Protein AF-A0A9Q3UPM2-F1 (afdb_monomer_lite)

pLDDT: mean 71.05, std 19.83, range [30.02, 94.94]

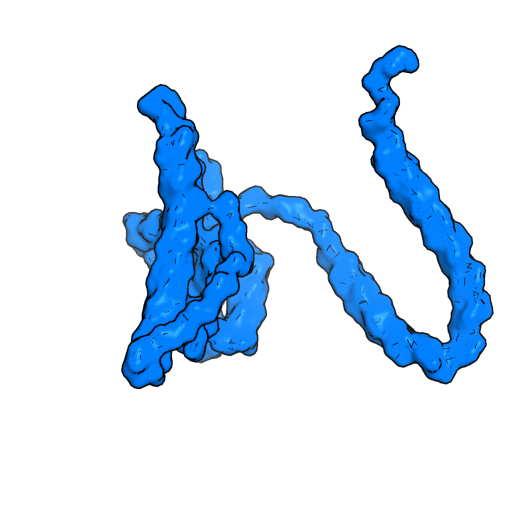Sequence (198 aa):
MDVKNVAAVRVDKDNNHERWVGVNRAIGARLSAMEHLLPEQMYSTEENPAHGISAVKALQLAAAEGQKIWIITRTNLNQALAGLDLSLDEEKDIRNAVLAGKEVTVHERPVNFHGRAAAGYTVLDPNTGAGAYLISSGENGGVLDSWLDEALSWLAAAGEAVAYSSLAKVIFGSVGKVADAINFIFDAYSCGLCFAIA

Organism: NCBI:txid1177169

Secondary structure (DSSP, 8-state):
------------TT--HHHHHHHHHHHHHHHHHHHHHHHHHHH--SSS------HHHHHHHHHHTTPPEEEE-TTTHHHHHTT----HHHHHHHHHHHHTT-EEEEESS-EEETTEEEEEEEEE-TTT--EEEEEEESS------HHHHHHHHHHHHHHHHHTT-TTHHHHHHHHHHHHHHHHHHHHHHHHTTS----

Foldseek 3Di:
DFDPDDDDDDADPVNDQVVQLVVLLVVQLVVQVCQFVVCQVVVQDPVRGDGDDGLNNFVVQLVVVVWDKDWDAPVCLVVLLVQAPDDPVVNVVCVVLRVVGWIKIWTRAFDQDPNWTKTWMWTARPRRNDTTTDMDTPPPDDPPDPPVVVVVVVVVVVVVVVVPDPVVVVVCVVVVVVVVVVVVVVVCVVCVPPDDDD

Structure (mmCIF, N/CA/C/O backbone):
data_AF-A0A9Q3UPM2-F1
#
_entry.id   AF-A0A9Q3UPM2-F1
#
loop_
_atom_site.group_PDB
_atom_site.id
_atom_site.type_symbol
_atom_site.label_atom_id
_atom_site.label_alt_id
_atom_site.label_comp_id
_atom_site.label_asym_id
_atom_site.label_entity_id
_atom_site.label_seq_id
_atom_site.pdbx_PDB_ins_code
_atom_site.Cartn_x
_atom_site.Cartn_y
_atom_site.Cartn_z
_atom_site.occupancy
_atom_site.B_iso_or_equiv
_atom_site.auth_seq_id
_atom_site.auth_comp_id
_atom_site.auth_asym_id
_atom_site.auth_atom_id
_atom_site.pdbx_PDB_model_num
ATOM 1 N N . MET A 1 1 ? -3.255 12.699 6.171 1.00 49.84 1 MET A N 1
ATOM 2 C CA . MET A 1 1 ? -2.418 13.370 5.157 1.00 49.84 1 MET A CA 1
ATOM 3 C C . MET A 1 1 ? -1.608 12.272 4.498 1.00 49.84 1 MET A C 1
ATOM 5 O O . MET A 1 1 ? -0.915 11.575 5.222 1.00 49.84 1 MET A O 1
ATOM 9 N N . ASP A 1 2 ? -1.771 12.073 3.194 1.00 55.38 2 ASP A N 1
ATOM 10 C CA . ASP A 1 2 ? -1.094 11.054 2.387 1.00 55.38 2 ASP A CA 1
ATOM 11 C C . ASP A 1 2 ? -0.139 11.720 1.382 1.00 55.38 2 ASP A C 1
ATOM 13 O O . ASP A 1 2 ? -0.479 12.693 0.704 1.00 55.38 2 ASP A O 1
ATOM 17 N N . VAL A 1 3 ? 1.088 11.221 1.282 1.00 57.25 3 VAL A N 1
ATOM 18 C CA . VAL A 1 3 ? 2.066 11.654 0.290 1.00 57.25 3 VAL A CA 1
ATOM 19 C C . VAL A 1 3 ? 1.776 10.909 -1.006 1.00 57.25 3 VAL A C 1
ATOM 21 O O . VAL A 1 3 ? 2.172 9.762 -1.207 1.00 57.25 3 VAL A O 1
ATOM 24 N N . LYS A 1 4 ? 1.099 11.602 -1.923 1.00 52.38 4 LYS A N 1
ATOM 25 C CA . LYS A 1 4 ? 0.691 11.037 -3.218 1.00 52.38 4 LYS A CA 1
ATOM 26 C C . LYS A 1 4 ? 1.858 10.758 -4.168 1.00 52.38 4 LYS A C 1
ATOM 28 O O . LYS A 1 4 ? 1.781 9.836 -4.973 1.00 52.38 4 LYS A O 1
ATOM 33 N N . ASN A 1 5 ? 2.929 11.557 -4.119 1.00 59.41 5 ASN A N 1
ATOM 34 C CA . ASN A 1 5 ? 4.085 11.402 -5.006 1.00 59.41 5 ASN A CA 1
ATOM 35 C C . ASN A 1 5 ? 5.371 11.938 -4.359 1.00 59.41 5 ASN A C 1
ATOM 37 O O . ASN A 1 5 ? 5.391 13.048 -3.828 1.00 59.41 5 ASN A O 1
ATOM 41 N N . VAL A 1 6 ? 6.455 11.166 -4.455 1.00 62.66 6 VAL A N 1
ATOM 42 C CA . VAL A 1 6 ? 7.805 11.559 -4.037 1.00 62.66 6 VAL A CA 1
ATOM 43 C C . VAL A 1 6 ? 8.738 11.437 -5.235 1.00 62.66 6 VAL A C 1
ATOM 45 O O . VAL A 1 6 ? 9.108 10.335 -5.637 1.00 62.66 6 VAL A O 1
ATOM 48 N N . ALA A 1 7 ? 9.170 12.575 -5.776 1.00 64.56 7 ALA A N 1
ATOM 49 C CA . ALA A 1 7 ? 10.191 12.619 -6.817 1.00 64.56 7 ALA A CA 1
ATOM 50 C C . ALA A 1 7 ? 11.582 12.783 -6.192 1.00 64.56 7 ALA A C 1
ATOM 52 O O . ALA A 1 7 ? 11.794 13.637 -5.331 1.00 64.56 7 ALA A O 1
ATOM 53 N N . ALA A 1 8 ? 12.550 11.978 -6.631 1.00 68.88 8 ALA A N 1
ATOM 54 C CA . ALA A 1 8 ? 13.936 12.121 -6.207 1.00 68.88 8 ALA A CA 1
ATOM 55 C C . ALA A 1 8 ? 14.909 11.569 -7.249 1.00 68.88 8 ALA A C 1
ATOM 57 O O . ALA A 1 8 ? 14.676 10.513 -7.832 1.00 68.88 8 ALA A O 1
ATOM 58 N N . VAL A 1 9 ? 16.034 12.261 -7.427 1.00 74.38 9 VAL A N 1
ATOM 59 C CA . VAL A 1 9 ? 17.140 11.823 -8.286 1.00 74.38 9 VAL A CA 1
ATOM 60 C C . VAL A 1 9 ? 18.235 11.259 -7.390 1.00 74.38 9 VAL A C 1
ATOM 62 O O . VAL A 1 9 ? 18.768 11.970 -6.539 1.00 74.38 9 VAL A O 1
ATOM 65 N N . ARG A 1 10 ? 18.538 9.966 -7.538 1.00 74.56 10 ARG A N 1
ATOM 66 C CA . ARG A 1 10 ? 19.533 9.260 -6.717 1.00 74.56 10 ARG A CA 1
ATOM 67 C C . ARG A 1 10 ? 20.325 8.284 -7.567 1.00 74.56 10 ARG A C 1
ATOM 69 O O . ARG A 1 10 ? 19.760 7.662 -8.461 1.00 74.56 10 ARG A O 1
ATOM 76 N N . VAL A 1 11 ? 21.598 8.122 -7.231 1.00 78.69 11 VAL A N 1
ATOM 77 C CA . VAL A 1 11 ? 22.521 7.177 -7.864 1.00 78.69 11 VAL A CA 1
ATOM 78 C C . VAL A 1 11 ? 23.315 6.503 -6.749 1.00 78.69 11 VAL A C 1
ATOM 80 O O . VAL A 1 11 ? 23.768 7.179 -5.824 1.00 78.69 11 VAL A O 1
ATOM 83 N N . ASP A 1 12 ? 23.437 5.178 -6.797 1.00 86.62 12 ASP A N 1
ATOM 84 C CA . ASP A 1 12 ? 24.319 4.447 -5.885 1.00 86.62 12 ASP A CA 1
ATOM 85 C C . ASP A 1 12 ? 25.784 4.704 -6.268 1.00 86.62 12 ASP A C 1
ATOM 87 O O . ASP A 1 12 ? 26.115 4.744 -7.453 1.00 86.62 12 ASP A O 1
ATOM 91 N N . LYS A 1 13 ? 26.668 4.881 -5.278 1.00 83.69 13 LYS A N 1
ATOM 92 C CA . LYS A 1 13 ? 28.086 5.201 -5.526 1.00 83.69 13 LYS A CA 1
ATOM 93 C C . LYS A 1 13 ? 28.781 4.139 -6.385 1.00 83.69 13 LYS A C 1
ATOM 95 O O . LYS A 1 13 ? 29.629 4.491 -7.200 1.00 83.69 13 LYS A O 1
ATOM 100 N N . ASP A 1 14 ? 28.391 2.877 -6.222 1.00 90.56 14 ASP A N 1
ATOM 101 C CA . ASP A 1 14 ? 28.931 1.736 -6.960 1.00 90.56 14 ASP A CA 1
ATOM 102 C C . ASP A 1 14 ? 28.035 1.358 -8.159 1.00 90.56 14 ASP A C 1
ATOM 104 O O . ASP A 1 14 ? 28.217 0.306 -8.769 1.00 90.56 14 ASP A O 1
ATOM 108 N N . ASN A 1 15 ? 27.043 2.198 -8.493 1.00 85.69 15 ASN A N 1
ATOM 109 C CA . ASN A 1 15 ? 25.993 1.938 -9.480 1.00 85.69 15 ASN A CA 1
ATOM 110 C C . ASN A 1 15 ? 25.251 0.605 -9.245 1.00 85.69 15 ASN A C 1
ATOM 112 O O . ASN A 1 15 ? 24.803 -0.057 -10.184 1.00 85.69 15 ASN A O 1
ATOM 116 N N . ASN A 1 16 ? 25.127 0.184 -7.983 1.00 90.44 16 ASN A N 1
ATOM 117 C CA . ASN A 1 16 ? 24.426 -1.040 -7.633 1.00 90.44 16 ASN A CA 1
ATOM 118 C C . ASN A 1 16 ? 22.904 -0.814 -7.630 1.00 90.44 16 ASN A C 1
ATOM 120 O O . ASN A 1 16 ? 22.364 -0.061 -6.814 1.00 90.44 16 ASN A O 1
ATOM 124 N N . HIS A 1 17 ? 22.210 -1.508 -8.533 1.00 86.50 17 HIS A N 1
ATOM 125 C CA . HIS A 1 17 ? 20.768 -1.370 -8.717 1.00 86.50 17 HIS A CA 1
ATOM 126 C C . HIS A 1 17 ? 19.955 -1.844 -7.503 1.00 86.50 17 HIS A C 1
ATOM 128 O O . HIS A 1 17 ? 19.042 -1.147 -7.071 1.00 86.50 17 HIS A O 1
ATOM 134 N N . GLU A 1 18 ? 20.307 -2.979 -6.897 1.00 88.00 18 GLU A N 1
ATOM 135 C CA . GLU A 1 18 ? 19.583 -3.518 -5.738 1.00 88.00 18 GLU A CA 1
ATOM 136 C C . GLU A 1 18 ? 19.673 -2.590 -4.523 1.00 88.00 18 GLU A C 1
ATOM 138 O O . GLU A 1 18 ? 18.673 -2.351 -3.843 1.00 88.00 18 GLU A O 1
ATOM 143 N N . ARG A 1 19 ? 20.852 -2.005 -4.275 1.00 86.88 19 ARG A N 1
ATOM 144 C CA . ARG A 1 19 ? 21.037 -1.003 -3.214 1.00 86.88 19 ARG A CA 1
ATOM 145 C C . ARG A 1 19 ? 20.205 0.244 -3.475 1.00 86.88 19 ARG A C 1
ATOM 147 O O . ARG A 1 19 ? 19.563 0.750 -2.556 1.00 86.88 19 ARG A O 1
ATOM 154 N N . TRP A 1 20 ? 20.172 0.711 -4.721 1.00 86.69 20 TRP A N 1
ATOM 155 C CA . TRP A 1 20 ? 19.356 1.856 -5.114 1.00 86.69 20 TRP A CA 1
ATOM 156 C C . TRP A 1 20 ? 17.856 1.599 -4.893 1.00 86.69 20 TRP A C 1
ATOM 158 O O . TRP A 1 20 ? 17.177 2.417 -4.267 1.00 86.69 20 TRP A O 1
ATOM 168 N N . VAL A 1 21 ? 17.355 0.430 -5.306 1.00 86.06 21 VAL A N 1
ATOM 169 C CA . VAL A 1 21 ? 15.971 -0.004 -5.050 1.00 86.06 21 VAL A CA 1
ATOM 170 C C . VAL A 1 21 ? 15.687 -0.086 -3.546 1.00 86.06 21 VAL A C 1
ATOM 172 O O . VAL A 1 21 ? 14.660 0.413 -3.080 1.00 86.06 21 VAL A O 1
ATOM 175 N N . GLY A 1 22 ? 16.599 -0.674 -2.766 1.00 85.81 22 GLY A N 1
ATOM 176 C CA . GLY A 1 22 ? 16.469 -0.794 -1.313 1.00 85.81 22 GLY A CA 1
ATOM 177 C C . GLY A 1 22 ? 16.361 0.561 -0.611 1.00 85.81 22 GLY A C 1
ATOM 178 O O . GLY A 1 22 ? 15.487 0.753 0.236 1.00 85.81 22 GLY A O 1
ATOM 179 N N . VAL A 1 23 ? 17.188 1.531 -1.010 1.00 86.00 23 VAL A N 1
ATOM 180 C CA . VAL A 1 23 ? 17.122 2.909 -0.500 1.00 86.00 23 VAL A CA 1
ATOM 181 C C . VAL A 1 23 ? 15.783 3.562 -0.846 1.00 86.00 23 VAL A C 1
ATOM 183 O O . VAL A 1 23 ? 15.181 4.198 0.020 1.00 86.00 23 VAL A O 1
ATOM 186 N N . ASN A 1 24 ? 15.278 3.386 -2.071 1.00 83.94 24 ASN A N 1
ATOM 187 C CA . ASN A 1 24 ? 13.985 3.949 -2.470 1.00 83.94 24 ASN A CA 1
ATOM 188 C C . ASN A 1 24 ? 12.830 3.396 -1.624 1.00 83.94 24 ASN A C 1
ATOM 190 O O . ASN A 1 24 ? 12.015 4.178 -1.126 1.00 83.94 24 ASN A O 1
ATOM 194 N N . ARG A 1 25 ? 12.811 2.081 -1.370 1.00 84.81 25 ARG A N 1
ATOM 195 C CA . ARG A 1 25 ? 11.817 1.457 -0.482 1.00 84.81 25 ARG A CA 1
ATOM 196 C C . ARG A 1 25 ? 11.911 1.992 0.946 1.00 84.81 25 ARG A C 1
ATOM 198 O O . ARG A 1 25 ? 10.898 2.387 1.518 1.00 84.81 25 ARG A O 1
ATOM 205 N N . ALA A 1 26 ? 13.121 2.052 1.506 1.00 85.56 26 ALA A N 1
ATOM 206 C CA . ALA A 1 26 ? 13.346 2.522 2.873 1.00 85.56 26 ALA A CA 1
ATOM 207 C C . ALA A 1 26 ? 12.893 3.977 3.073 1.00 85.56 26 ALA A C 1
ATOM 209 O O . ALA A 1 26 ? 12.305 4.315 4.100 1.00 85.56 26 ALA A O 1
ATOM 210 N N . ILE A 1 27 ? 13.132 4.836 2.080 1.00 84.69 27 ILE A N 1
ATOM 211 C CA . ILE A 1 27 ? 12.682 6.229 2.112 1.00 84.69 27 ILE A CA 1
ATOM 212 C C . ILE A 1 27 ? 11.159 6.307 2.044 1.00 84.69 27 ILE A C 1
ATOM 214 O O . ILE A 1 27 ? 10.577 7.025 2.851 1.00 84.69 27 ILE A O 1
ATOM 218 N N . GLY A 1 28 ? 10.512 5.564 1.141 1.00 81.25 28 GLY A N 1
ATOM 219 C CA . GLY A 1 28 ? 9.049 5.535 1.056 1.00 81.25 28 GLY A CA 1
ATOM 220 C C . GLY A 1 28 ? 8.401 5.129 2.383 1.00 81.25 28 GLY A C 1
ATOM 221 O O . GLY A 1 28 ? 7.536 5.838 2.895 1.00 81.25 28 GLY A O 1
ATOM 222 N N . ALA A 1 29 ? 8.905 4.059 3.002 1.00 81.81 29 ALA A N 1
ATOM 223 C CA . ALA A 1 29 ? 8.414 3.595 4.296 1.00 81.81 29 ALA A CA 1
ATOM 224 C C . ALA A 1 29 ? 8.625 4.641 5.400 1.00 81.81 29 ALA A C 1
ATOM 226 O O . ALA A 1 29 ? 7.734 4.880 6.215 1.00 81.81 29 ALA A O 1
ATOM 227 N N . ARG A 1 30 ? 9.784 5.314 5.414 1.00 84.44 30 ARG A N 1
ATOM 228 C CA . ARG A 1 30 ? 10.067 6.382 6.380 1.00 84.44 30 ARG A CA 1
ATOM 229 C C . ARG A 1 30 ? 9.161 7.596 6.182 1.00 84.44 30 ARG A C 1
ATOM 231 O O . ARG A 1 30 ? 8.702 8.155 7.172 1.00 84.44 30 ARG A O 1
ATOM 238 N N . LEU A 1 31 ? 8.910 8.002 4.939 1.00 82.81 31 LEU A N 1
ATOM 239 C CA . LEU A 1 31 ? 8.027 9.127 4.635 1.00 82.81 31 LEU A CA 1
ATOM 240 C C . LEU A 1 31 ? 6.596 8.824 5.072 1.00 82.81 31 LEU A C 1
ATOM 242 O O . LEU A 1 31 ? 6.026 9.631 5.798 1.00 82.81 31 LEU A O 1
ATOM 246 N N . SER A 1 32 ? 6.074 7.634 4.760 1.00 80.44 32 SER A N 1
ATOM 247 C CA . SER A 1 32 ? 4.749 7.231 5.243 1.00 80.44 32 SER A CA 1
ATOM 248 C C . SER A 1 32 ? 4.690 7.152 6.773 1.00 80.44 32 SER A C 1
ATOM 250 O O . SER A 1 32 ? 3.735 7.609 7.393 1.00 80.44 32 SER A O 1
ATOM 252 N N . ALA A 1 33 ? 5.746 6.677 7.440 1.00 80.38 33 ALA A N 1
ATOM 253 C CA . ALA A 1 33 ? 5.799 6.740 8.899 1.00 80.38 33 ALA A CA 1
ATOM 254 C C . ALA A 1 33 ? 5.765 8.193 9.422 1.00 80.38 33 ALA A C 1
ATOM 256 O O . ALA A 1 33 ? 5.085 8.492 10.399 1.00 80.38 33 ALA A O 1
ATOM 257 N N . MET A 1 34 ? 6.441 9.133 8.764 1.00 80.56 34 MET A N 1
ATOM 258 C CA . MET A 1 34 ? 6.425 10.539 9.179 1.00 80.56 34 MET A CA 1
ATOM 259 C C . MET A 1 34 ? 5.061 11.223 8.993 1.00 80.56 34 MET A C 1
ATOM 261 O O . MET A 1 34 ? 4.783 12.177 9.719 1.00 80.56 34 MET A O 1
ATOM 265 N N . GLU A 1 35 ? 4.194 10.721 8.105 1.00 77.81 35 GLU A N 1
ATOM 266 C CA . GLU A 1 35 ? 2.835 11.255 7.885 1.00 77.81 35 GLU A CA 1
ATOM 267 C C . GLU A 1 35 ? 1.947 11.195 9.124 1.00 77.81 35 GLU A C 1
ATOM 269 O O . GLU A 1 35 ? 1.066 12.037 9.283 1.00 77.81 35 GLU A O 1
ATOM 274 N N . HIS A 1 36 ? 2.169 10.215 10.002 1.00 77.38 36 HIS A N 1
ATOM 275 C CA . HIS A 1 36 ? 1.458 10.151 11.274 1.00 77.38 36 HIS A CA 1
ATOM 276 C C . HIS A 1 36 ? 2.298 10.699 12.426 1.00 77.38 36 HIS A C 1
ATOM 278 O O . HIS A 1 36 ? 1.770 11.439 13.245 1.00 77.38 36 HIS A O 1
ATOM 284 N N . LEU A 1 37 ? 3.603 10.405 12.471 1.00 79.69 37 LEU A N 1
ATOM 285 C CA . LEU A 1 37 ? 4.441 10.779 13.614 1.00 79.69 37 LEU A CA 1
ATOM 286 C C . LEU A 1 37 ? 4.556 12.295 13.804 1.00 79.69 37 LEU A C 1
ATOM 288 O O . LEU A 1 37 ? 4.511 12.764 14.938 1.00 79.69 37 LEU A O 1
ATOM 292 N N . LEU A 1 38 ? 4.710 13.066 12.721 1.00 80.00 38 LEU A N 1
ATOM 293 C CA . LEU A 1 38 ? 4.890 14.515 12.845 1.00 80.00 38 LEU A CA 1
ATOM 294 C C . LEU A 1 38 ? 3.616 15.223 13.330 1.00 80.00 38 LEU A C 1
ATOM 296 O O . LEU A 1 38 ? 3.715 15.969 14.305 1.00 80.00 38 LEU A O 1
ATOM 300 N N . PRO A 1 39 ? 2.423 14.992 12.743 1.00 73.69 39 PRO A N 1
ATOM 301 C CA . PRO A 1 39 ? 1.194 15.565 13.284 1.00 73.69 39 PRO A CA 1
ATOM 302 C C . PRO A 1 39 ? 0.918 15.126 14.721 1.00 73.69 39 PRO A C 1
ATOM 304 O O . PRO A 1 39 ? 0.505 15.948 15.533 1.00 73.69 39 PRO A O 1
ATOM 307 N N . GLU A 1 40 ? 1.185 13.861 15.060 1.00 76.31 40 GLU A N 1
ATOM 308 C CA . GLU A 1 40 ? 1.042 13.384 16.436 1.00 76.31 40 GLU A CA 1
ATOM 309 C C . GLU A 1 40 ? 1.943 14.173 17.388 1.00 76.31 40 GLU A C 1
ATOM 311 O O . GLU A 1 40 ? 1.458 14.672 18.393 1.00 76.31 40 GLU A O 1
ATOM 316 N N . GLN A 1 41 ? 3.220 14.379 17.066 1.00 76.19 41 GLN A N 1
ATOM 317 C CA . GLN A 1 41 ? 4.124 15.156 17.922 1.00 76.19 41 GLN A CA 1
ATOM 318 C C . GLN A 1 41 ? 3.764 16.644 18.011 1.00 76.19 41 GLN A C 1
ATOM 320 O O . GLN A 1 41 ? 3.963 17.253 19.057 1.00 76.19 41 GLN A O 1
ATOM 325 N N . MET A 1 42 ? 3.269 17.241 16.924 1.00 76.94 42 MET A N 1
ATOM 326 C CA . MET A 1 42 ? 2.959 18.674 16.880 1.00 76.94 42 MET A CA 1
ATOM 327 C C . MET A 1 42 ? 1.626 19.028 17.541 1.00 76.94 42 MET A C 1
ATOM 329 O O . MET A 1 42 ? 1.497 20.122 18.087 1.00 76.94 42 MET A O 1
ATOM 333 N N . TYR A 1 43 ? 0.636 18.138 17.452 1.00 73.62 43 TYR A N 1
ATOM 334 C CA . TYR A 1 43 ? -0.733 18.411 17.889 1.00 73.62 43 TYR A CA 1
ATOM 335 C C . TYR A 1 43 ? -1.169 17.594 19.107 1.00 73.62 43 TYR A C 1
ATOM 337 O O . TYR A 1 43 ? -2.243 17.867 19.639 1.00 73.62 43 TYR A O 1
ATOM 345 N N . SER A 1 44 ? -0.370 16.624 19.571 1.00 70.81 44 SER A N 1
ATOM 346 C CA . SER A 1 44 ? -0.648 15.961 20.848 1.00 70.81 44 SER A CA 1
ATOM 347 C C . SER A 1 44 ? -0.260 16.860 22.006 1.00 70.81 44 SER A C 1
ATOM 349 O O . SER A 1 44 ? 0.878 17.314 22.109 1.00 70.81 44 SER A O 1
ATOM 351 N N . THR A 1 45 ? -1.195 17.042 22.924 1.00 73.69 45 THR A N 1
ATOM 352 C CA . THR A 1 45 ? -0.912 17.520 24.276 1.00 73.69 45 THR A CA 1
ATOM 353 C C . THR A 1 45 ? -1.150 16.382 25.267 1.00 73.69 45 THR A C 1
ATOM 355 O O . THR A 1 45 ? -1.768 15.375 24.920 1.00 73.69 45 THR A O 1
ATOM 358 N N . GLU A 1 46 ? -0.671 16.519 26.506 1.00 66.00 46 GLU A N 1
ATOM 359 C CA . GLU A 1 46 ? -0.945 15.525 27.561 1.00 66.00 46 GLU A CA 1
ATOM 360 C C . GLU A 1 46 ? -2.452 15.361 27.827 1.00 66.00 46 GLU A C 1
ATOM 362 O O . GLU A 1 46 ? -2.908 14.276 28.179 1.00 66.00 46 GLU A O 1
ATOM 367 N N . GLU A 1 47 ? -3.231 16.425 27.613 1.00 65.56 47 GLU A N 1
ATOM 368 C CA . GLU A 1 47 ? -4.678 16.461 27.851 1.00 65.56 47 GLU A CA 1
ATOM 369 C C . GLU A 1 47 ? -5.504 16.013 26.633 1.00 65.56 47 GLU A C 1
ATOM 371 O O . GLU A 1 47 ? -6.640 15.568 26.794 1.00 65.56 47 GLU A O 1
ATOM 376 N N . ASN A 1 48 ? -4.954 16.107 25.416 1.00 65.69 48 ASN A N 1
ATOM 377 C CA . ASN A 1 48 ? -5.615 15.679 24.185 1.00 65.69 48 ASN A CA 1
ATOM 378 C C . ASN A 1 48 ? -4.598 15.057 23.209 1.00 65.69 48 ASN A C 1
ATOM 380 O O . ASN A 1 48 ? -3.979 15.779 22.416 1.00 65.69 48 ASN A O 1
ATOM 384 N N . PRO A 1 49 ? -4.397 13.728 23.252 1.00 68.81 49 PRO A N 1
ATOM 385 C CA . PRO A 1 49 ? -3.477 13.065 22.342 1.00 68.81 49 PRO A CA 1
ATOM 386 C C . PRO A 1 49 ? -4.022 13.118 20.909 1.00 68.81 49 PRO A C 1
ATOM 388 O O . PRO A 1 49 ? -5.146 12.698 20.626 1.00 68.81 49 PRO A O 1
ATOM 391 N N . ALA A 1 50 ? -3.212 13.632 19.986 1.00 67.75 50 ALA A N 1
ATOM 392 C CA . ALA A 1 50 ? -3.509 13.568 18.567 1.00 67.75 50 ALA A CA 1
ATOM 393 C C . ALA A 1 50 ? -3.137 12.177 18.049 1.00 67.75 50 ALA A C 1
ATOM 395 O O . ALA A 1 50 ? -2.093 11.623 18.391 1.00 67.75 50 ALA A O 1
ATOM 396 N N . HIS A 1 51 ? -3.998 11.618 17.204 1.00 73.44 51 HIS A N 1
ATOM 397 C CA . HIS A 1 51 ? -3.819 10.289 16.638 1.00 73.44 51 HIS A CA 1
ATOM 398 C C . HIS A 1 51 ? -3.877 10.370 15.115 1.00 73.44 51 HIS A C 1
ATOM 400 O O . HIS A 1 51 ? -4.919 10.643 14.519 1.00 73.44 51 HIS A O 1
ATOM 406 N N . GLY A 1 52 ? -2.731 10.139 14.487 1.00 74.88 52 GLY A N 1
ATOM 407 C CA . GLY A 1 52 ? -2.558 10.009 13.053 1.00 74.88 52 GLY A CA 1
ATOM 408 C C . GLY A 1 52 ? -2.463 8.542 12.654 1.00 74.88 52 GLY A C 1
ATOM 409 O O . GLY A 1 52 ? -1.871 7.714 13.354 1.00 74.88 52 GLY A O 1
ATOM 410 N N . ILE A 1 53 ? -3.013 8.223 11.487 1.00 77.62 53 ILE A N 1
ATOM 411 C CA . ILE A 1 53 ? -2.820 6.933 10.834 1.00 77.62 53 ILE A CA 1
ATOM 412 C C . ILE A 1 53 ? -1.994 7.131 9.565 1.00 77.62 53 ILE A C 1
ATOM 414 O O . ILE A 1 53 ? -2.167 8.118 8.854 1.00 77.62 53 ILE A O 1
ATOM 418 N N . SER A 1 54 ? -1.070 6.201 9.325 1.00 83.31 54 SER A N 1
ATOM 419 C CA . SER A 1 54 ? -0.305 6.064 8.081 1.00 83.31 54 SER A CA 1
ATOM 420 C C . SER A 1 54 ? -0.494 4.654 7.515 1.00 83.31 54 SER A C 1
ATOM 422 O O . SER A 1 54 ? -0.920 3.762 8.255 1.00 83.31 54 SER A O 1
ATOM 424 N N . ALA A 1 55 ? -0.110 4.408 6.258 1.00 84.25 55 ALA A N 1
ATOM 425 C CA . ALA A 1 55 ? -0.158 3.059 5.684 1.00 84.25 55 ALA A CA 1
ATOM 426 C C . ALA A 1 55 ? 0.739 2.100 6.482 1.00 84.25 55 ALA A C 1
ATOM 428 O O . ALA A 1 55 ? 0.337 0.995 6.840 1.00 84.25 55 ALA A O 1
ATOM 429 N N . VAL A 1 56 ? 1.937 2.571 6.849 1.00 86.88 56 VAL A N 1
ATOM 430 C CA . VAL A 1 56 ? 2.888 1.819 7.678 1.00 86.88 56 VAL A CA 1
ATOM 431 C C . VAL A 1 56 ? 2.318 1.539 9.068 1.00 86.88 56 VAL A C 1
ATOM 433 O O . VAL A 1 56 ? 2.439 0.419 9.554 1.00 86.88 56 VAL A O 1
ATOM 436 N N . LYS A 1 57 ? 1.657 2.515 9.701 1.00 86.19 57 LYS A N 1
ATOM 437 C CA . LYS A 1 57 ? 1.040 2.331 11.024 1.00 86.19 57 LYS A CA 1
ATOM 438 C C . LYS A 1 57 ? -0.133 1.354 10.974 1.00 86.19 57 LYS A C 1
ATOM 440 O O . LYS A 1 57 ? -0.253 0.519 11.861 1.00 86.19 57 LYS A O 1
ATOM 445 N N . ALA A 1 58 ? -0.970 1.428 9.942 1.00 87.31 58 ALA A N 1
ATOM 446 C CA . ALA A 1 58 ? -2.073 0.493 9.747 1.00 87.31 58 ALA A CA 1
ATOM 447 C C . ALA A 1 58 ? -1.563 -0.946 9.553 1.00 87.31 58 ALA A C 1
ATOM 449 O O . ALA A 1 58 ? -2.069 -1.863 10.193 1.00 87.31 58 ALA A O 1
ATOM 450 N N . LEU A 1 59 ? -0.506 -1.141 8.754 1.00 89.31 59 LEU A N 1
ATOM 451 C CA . LEU A 1 59 ? 0.160 -2.442 8.602 1.00 89.31 59 LEU A CA 1
ATOM 452 C C . LEU A 1 59 ? 0.783 -2.940 9.915 1.00 89.31 59 LEU A C 1
ATOM 454 O O . LEU A 1 59 ? 0.677 -4.122 10.234 1.00 89.31 59 LEU A O 1
ATOM 458 N N . GLN A 1 60 ? 1.405 -2.053 10.697 1.00 90.25 60 GLN A N 1
ATOM 459 C CA . GLN A 1 60 ? 1.952 -2.396 12.015 1.00 90.25 60 GLN A CA 1
ATOM 460 C C . GLN A 1 60 ? 0.859 -2.803 13.004 1.00 90.25 60 GLN A C 1
ATOM 462 O O . GLN A 1 60 ? 1.026 -3.789 13.718 1.00 90.25 60 GLN A O 1
ATOM 467 N N . LEU A 1 61 ? -0.259 -2.073 13.035 1.00 89.00 61 LEU A N 1
ATOM 468 C CA . LEU A 1 61 ? -1.392 -2.393 13.896 1.00 89.00 61 LEU A CA 1
ATOM 469 C C . LEU A 1 61 ? -2.013 -3.735 13.498 1.00 89.00 61 LEU A C 1
ATOM 471 O O . LEU A 1 61 ? -2.252 -4.569 14.363 1.00 89.00 61 LEU A O 1
ATOM 475 N N . ALA A 1 62 ? -2.172 -3.991 12.198 1.00 91.81 62 ALA A N 1
ATOM 476 C CA . ALA A 1 62 ? -2.681 -5.266 11.701 1.00 91.81 62 ALA A CA 1
ATOM 477 C C . ALA A 1 62 ? -1.762 -6.434 12.087 1.00 91.81 62 ALA A C 1
ATOM 479 O O . ALA A 1 62 ? -2.233 -7.467 12.561 1.00 91.81 62 ALA A O 1
ATOM 480 N N . ALA A 1 63 ? -0.443 -6.252 11.957 1.00 91.56 63 ALA A N 1
ATOM 481 C CA . ALA A 1 63 ? 0.534 -7.242 12.398 1.00 91.56 63 ALA A CA 1
ATOM 482 C C . ALA A 1 63 ? 0.476 -7.474 13.921 1.00 91.56 63 ALA A C 1
ATOM 484 O O . ALA A 1 63 ? 0.578 -8.615 14.369 1.00 91.56 63 ALA A O 1
ATOM 485 N N . ALA A 1 64 ? 0.268 -6.419 14.717 1.00 91.44 64 ALA A N 1
ATOM 486 C CA . ALA A 1 64 ? 0.106 -6.519 16.169 1.00 91.44 64 ALA A CA 1
ATOM 487 C C . ALA A 1 64 ? -1.209 -7.212 16.578 1.00 91.44 64 ALA A C 1
ATOM 489 O O . ALA A 1 64 ? -1.234 -7.936 17.570 1.00 91.44 64 ALA A O 1
ATOM 490 N N . GLU A 1 65 ? -2.279 -7.047 15.795 1.00 92.00 65 GLU A N 1
ATOM 491 C CA . GLU A 1 65 ? -3.545 -7.782 15.936 1.00 92.00 65 GLU A CA 1
ATOM 492 C C . GLU A 1 65 ? -3.445 -9.256 15.489 1.00 92.00 65 GLU A C 1
ATOM 494 O O . GLU A 1 65 ? -4.415 -10.004 15.615 1.00 92.00 65 GLU A O 1
ATOM 499 N N . GLY A 1 66 ? -2.296 -9.687 14.956 1.00 92.56 66 GLY A N 1
ATOM 500 C CA . GLY A 1 66 ? -2.089 -11.044 14.449 1.00 92.56 66 GLY A CA 1
ATOM 501 C C . GLY A 1 66 ? -2.748 -11.309 13.095 1.00 92.56 66 GLY A C 1
ATOM 502 O O . GLY A 1 66 ? -2.909 -12.468 12.715 1.00 92.56 66 GLY A O 1
ATOM 503 N N . GLN A 1 67 ? -3.135 -10.259 12.367 1.00 93.44 67 GLN A N 1
ATOM 504 C CA . GLN A 1 67 ? -3.678 -10.405 11.024 1.00 93.44 67 GLN A CA 1
ATOM 505 C C . GLN A 1 67 ? -2.605 -10.854 10.036 1.00 93.44 67 GLN A C 1
ATOM 507 O O . GLN A 1 67 ? -1.416 -10.537 10.168 1.00 93.44 67 GLN A O 1
ATOM 512 N N . LYS A 1 68 ? -3.037 -11.548 8.984 1.00 93.62 68 LYS A N 1
ATOM 513 C CA . LYS A 1 68 ? -2.141 -11.917 7.901 1.00 93.62 68 LYS A CA 1
ATOM 514 C C . LYS A 1 68 ? -1.787 -10.692 7.058 1.00 93.62 68 LYS A C 1
ATOM 516 O O . LYS A 1 68 ? -2.661 -9.973 6.581 1.00 93.62 68 LYS A O 1
ATOM 521 N N . ILE A 1 69 ? -0.490 -10.493 6.834 1.00 94.50 69 ILE A N 1
ATOM 522 C CA . ILE A 1 69 ? 0.021 -9.511 5.875 1.00 94.50 69 ILE A CA 1
ATOM 523 C C . ILE A 1 69 ? 0.337 -10.239 4.571 1.00 94.50 69 ILE A C 1
ATOM 525 O O . ILE A 1 69 ? 1.163 -11.155 4.536 1.00 94.50 69 ILE A O 1
ATOM 529 N N . TRP A 1 70 ? -0.336 -9.846 3.498 1.00 94.94 70 TRP A N 1
ATOM 530 C CA . TRP A 1 70 ? -0.143 -10.387 2.164 1.00 94.94 70 TRP A CA 1
ATOM 531 C C . TRP A 1 70 ? 0.859 -9.544 1.389 1.00 94.94 70 TRP A C 1
ATOM 533 O O . TRP A 1 70 ? 0.750 -8.323 1.356 1.00 94.94 70 TRP A O 1
ATOM 543 N N . ILE A 1 71 ? 1.795 -10.215 0.718 1.00 94.75 71 ILE A N 1
ATOM 544 C CA . ILE A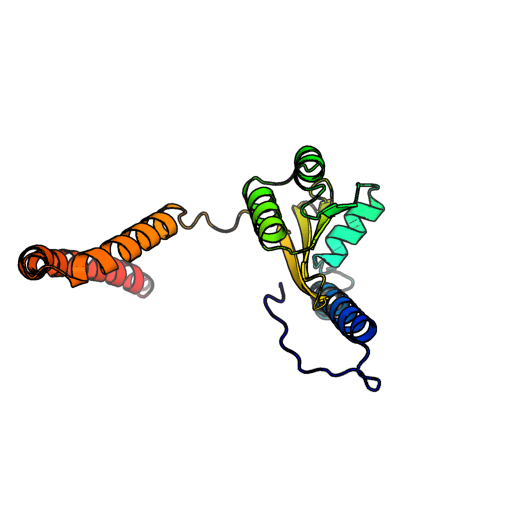 1 71 ? 2.582 -9.634 -0.372 1.00 94.75 71 ILE A CA 1
ATOM 545 C C . ILE A 1 71 ? 2.011 -10.209 -1.663 1.00 94.75 71 ILE A C 1
ATOM 547 O O . ILE A 1 71 ? 2.115 -11.410 -1.929 1.00 94.75 71 ILE A O 1
ATOM 551 N N . ILE A 1 72 ? 1.342 -9.359 -2.426 1.00 93.44 72 ILE A N 1
ATOM 552 C CA . ILE A 1 72 ? 0.557 -9.718 -3.595 1.00 93.44 72 ILE A CA 1
ATOM 553 C C . ILE A 1 72 ? 1.340 -9.356 -4.846 1.00 93.44 72 ILE A C 1
ATOM 555 O O . ILE A 1 72 ? 1.766 -8.223 -5.061 1.00 93.44 72 ILE A O 1
ATOM 559 N N . THR A 1 73 ? 1.490 -10.353 -5.697 1.00 93.25 73 THR A N 1
ATOM 560 C CA . THR A 1 73 ? 2.100 -10.273 -7.015 1.00 93.25 73 THR A CA 1
ATOM 561 C C . THR A 1 73 ? 1.157 -10.933 -8.019 1.00 93.25 73 THR A C 1
ATOM 563 O O . THR A 1 73 ? 0.127 -11.510 -7.659 1.00 93.25 73 THR A O 1
ATOM 566 N N . ARG A 1 74 ? 1.500 -10.897 -9.310 1.00 90.81 74 ARG A N 1
ATOM 567 C CA . ARG A 1 74 ? 0.654 -11.512 -10.346 1.00 90.81 74 ARG A CA 1
ATOM 568 C C . ARG A 1 74 ? 0.414 -13.009 -10.131 1.00 90.81 74 ARG A C 1
ATOM 570 O O . ARG A 1 74 ? -0.596 -13.521 -10.597 1.00 90.81 74 ARG A O 1
ATOM 577 N N . THR A 1 75 ? 1.322 -13.712 -9.456 1.00 94.31 75 THR A N 1
ATOM 578 C CA . THR A 1 75 ? 1.252 -15.173 -9.305 1.00 94.31 75 THR A CA 1
ATOM 579 C C . THR A 1 75 ? 0.258 -15.616 -8.236 1.00 94.31 75 THR A C 1
ATOM 581 O O . THR A 1 75 ? -0.346 -16.675 -8.380 1.00 94.31 75 THR A O 1
ATOM 584 N N . ASN A 1 76 ? 0.057 -14.816 -7.187 1.00 94.56 76 ASN A N 1
ATOM 585 C CA . ASN A 1 76 ? -0.802 -15.149 -6.048 1.00 94.56 76 ASN A CA 1
ATOM 586 C C . ASN A 1 76 ? -2.032 -14.236 -5.921 1.00 94.56 76 ASN A C 1
ATOM 588 O O . ASN A 1 76 ? -2.780 -14.380 -4.958 1.00 94.56 76 ASN A O 1
ATOM 592 N N . LEU A 1 77 ? -2.271 -13.345 -6.892 1.00 91.81 77 LEU A N 1
ATOM 593 C CA . LEU A 1 77 ? -3.351 -12.354 -6.871 1.00 91.81 77 LEU A CA 1
ATOM 594 C C . LEU A 1 77 ? -4.712 -12.944 -6.482 1.00 91.81 77 LEU A C 1
ATOM 596 O O . LEU A 1 77 ? -5.327 -12.484 -5.529 1.00 91.81 77 LEU A O 1
ATOM 600 N N . ASN A 1 78 ? -5.165 -13.988 -7.179 1.00 91.69 78 ASN A N 1
ATOM 601 C CA . ASN A 1 78 ? -6.485 -14.574 -6.929 1.00 91.69 78 ASN A CA 1
ATOM 602 C C . ASN A 1 78 ? -6.595 -15.200 -5.530 1.00 91.69 78 ASN A C 1
ATOM 604 O O . ASN A 1 78 ? -7.645 -15.118 -4.904 1.00 91.69 78 ASN A O 1
ATOM 608 N N . GLN A 1 79 ? -5.515 -15.816 -5.040 1.00 93.25 79 GLN A N 1
ATOM 609 C CA . GLN A 1 79 ? -5.486 -16.411 -3.705 1.00 93.25 79 GLN A CA 1
ATOM 610 C C . GLN A 1 79 ? -5.476 -15.336 -2.618 1.00 93.25 79 GLN A C 1
ATOM 612 O O . GLN A 1 79 ? -6.131 -15.509 -1.596 1.00 93.25 79 GLN A O 1
ATOM 617 N N . ALA A 1 80 ? -4.717 -14.260 -2.830 1.00 91.25 80 ALA A N 1
ATOM 618 C CA . ALA A 1 80 ? -4.650 -13.163 -1.885 1.00 91.25 80 ALA A CA 1
ATOM 619 C C . ALA A 1 80 ? -6.003 -12.456 -1.795 1.00 91.25 80 ALA A C 1
ATOM 621 O O . ALA A 1 80 ? -6.538 -12.375 -0.700 1.00 91.25 80 ALA A O 1
ATOM 622 N N . LEU A 1 81 ? -6.598 -12.058 -2.930 1.00 90.12 81 LEU A N 1
ATOM 623 C CA . LEU A 1 81 ? -7.904 -11.384 -2.963 1.00 90.12 81 LEU A CA 1
ATOM 624 C C . LEU A 1 81 ? -9.015 -12.216 -2.308 1.00 90.12 81 LEU A C 1
ATOM 626 O O . LEU A 1 81 ? -9.838 -11.669 -1.597 1.00 90.12 81 LEU A O 1
ATOM 630 N N . ALA A 1 82 ? -9.019 -13.541 -2.487 1.00 91.31 82 ALA A N 1
ATOM 631 C CA . ALA A 1 82 ? -10.013 -14.408 -1.849 1.00 91.31 82 ALA A CA 1
ATOM 632 C C . ALA A 1 82 ? -9.903 -14.466 -0.313 1.00 91.31 82 ALA A C 1
ATOM 634 O O . ALA A 1 82 ? -10.826 -14.935 0.347 1.00 91.31 82 ALA A O 1
ATOM 635 N N . GLY A 1 83 ? -8.758 -14.064 0.241 1.00 88.31 83 GLY A N 1
ATOM 636 C CA . GLY A 1 83 ? -8.520 -13.969 1.676 1.00 88.31 83 GLY A CA 1
ATOM 637 C C . GLY A 1 83 ? -8.370 -12.533 2.159 1.00 88.31 83 GLY A C 1
ATOM 638 O O . GLY A 1 83 ? -7.782 -12.354 3.215 1.00 88.31 83 GLY A O 1
ATOM 639 N N . LEU A 1 84 ? -8.802 -11.532 1.387 1.00 91.19 84 LEU A N 1
ATOM 640 C CA . LEU A 1 84 ? -8.932 -10.154 1.852 1.00 91.19 84 LEU A CA 1
ATOM 641 C C . LEU A 1 84 ? -10.402 -9.884 2.178 1.00 91.19 84 LEU A C 1
ATOM 643 O O . LEU A 1 84 ? -11.293 -10.328 1.464 1.00 91.19 84 LEU A O 1
ATOM 647 N N . ASP A 1 85 ? -10.633 -9.155 3.260 1.00 91.44 85 ASP A N 1
ATOM 648 C CA . ASP A 1 85 ? -11.929 -8.615 3.666 1.00 91.44 85 ASP A CA 1
ATOM 649 C C . ASP A 1 85 ? -11.834 -7.087 3.608 1.00 91.44 85 ASP A C 1
ATOM 651 O O . ASP A 1 85 ? -11.764 -6.397 4.625 1.00 91.44 85 ASP A O 1
ATOM 655 N N . LEU A 1 86 ? -11.701 -6.573 2.383 1.00 86.81 86 LEU A N 1
ATOM 656 C CA . LEU A 1 86 ? -11.575 -5.151 2.066 1.00 86.81 86 LEU A CA 1
ATOM 657 C C . LEU A 1 86 ? -12.785 -4.690 1.240 1.00 86.81 86 LEU A C 1
ATOM 659 O O . LEU A 1 86 ? -13.613 -5.483 0.797 1.00 86.81 86 LEU A O 1
ATOM 663 N N . SER A 1 87 ? -12.917 -3.385 1.026 1.00 85.62 87 SER A N 1
ATOM 664 C CA . SER A 1 87 ? -13.941 -2.847 0.131 1.00 85.62 87 SER A CA 1
ATOM 665 C C . SER A 1 87 ? -13.669 -3.208 -1.335 1.00 85.62 87 SER A C 1
ATOM 667 O O . SER A 1 87 ? -12.531 -3.420 -1.759 1.00 85.62 87 SER A O 1
ATOM 669 N N . LEU A 1 88 ? -14.734 -3.218 -2.144 1.00 83.38 88 LEU A N 1
ATOM 670 C CA . LEU A 1 88 ? -14.652 -3.547 -3.572 1.00 83.38 88 LEU A CA 1
ATOM 671 C C . LEU A 1 88 ? -13.721 -2.605 -4.351 1.00 83.38 88 LEU A C 1
ATOM 673 O O . LEU A 1 88 ? -13.059 -3.042 -5.294 1.00 83.38 88 LEU A O 1
ATOM 677 N N . ASP A 1 89 ? -13.666 -1.330 -3.963 1.00 82.50 89 ASP A N 1
ATOM 678 C CA . ASP A 1 89 ? -12.801 -0.339 -4.603 1.00 82.50 89 ASP A CA 1
ATOM 679 C C . ASP A 1 89 ? -11.324 -0.622 -4.297 1.00 82.50 89 ASP A C 1
ATOM 681 O O . ASP A 1 89 ? -10.498 -0.644 -5.209 1.00 82.50 89 ASP A O 1
ATOM 685 N N . GLU A 1 90 ? -10.995 -0.960 -3.047 1.00 83.44 90 GLU A N 1
ATOM 686 C CA . GLU A 1 90 ? -9.633 -1.344 -2.658 1.00 83.44 90 GLU A CA 1
ATOM 687 C C . GLU A 1 90 ? -9.187 -2.619 -3.379 1.00 83.44 90 GLU A C 1
ATOM 689 O O . GLU A 1 90 ? -8.092 -2.668 -3.937 1.00 83.44 90 GLU A O 1
ATOM 694 N N . GLU A 1 91 ? -10.036 -3.649 -3.436 1.00 88.06 91 GLU A N 1
ATOM 695 C CA . GLU A 1 91 ? -9.716 -4.877 -4.168 1.00 88.06 91 GLU A CA 1
ATOM 696 C C . GLU A 1 91 ? -9.485 -4.625 -5.665 1.00 88.06 91 GLU A C 1
ATOM 698 O O . GLU A 1 91 ? -8.599 -5.235 -6.280 1.00 88.06 91 GLU A O 1
ATOM 703 N N . LYS A 1 92 ? -10.269 -3.722 -6.266 1.00 87.44 92 LYS A N 1
ATOM 704 C CA . LYS A 1 92 ? -10.115 -3.311 -7.664 1.00 87.44 92 LYS A CA 1
ATOM 705 C C . LYS A 1 92 ? -8.791 -2.580 -7.878 1.00 87.44 92 LYS A C 1
ATOM 707 O O . LYS A 1 92 ? -8.080 -2.902 -8.833 1.00 87.44 92 LYS A O 1
ATOM 712 N N . ASP A 1 93 ? -8.427 -1.661 -6.993 1.00 85.56 93 ASP A N 1
ATOM 713 C CA . ASP A 1 93 ? -7.163 -0.926 -7.063 1.00 85.56 93 ASP A CA 1
ATOM 714 C C . ASP A 1 93 ? -5.956 -1.853 -6.896 1.00 85.56 93 ASP A C 1
ATOM 716 O O . ASP A 1 93 ? -5.015 -1.801 -7.694 1.00 85.56 93 ASP A O 1
ATOM 720 N N . ILE A 1 94 ? -6.016 -2.779 -5.936 1.00 87.00 94 ILE A N 1
ATOM 721 C CA . ILE A 1 94 ? -4.995 -3.813 -5.724 1.00 87.00 94 ILE A CA 1
ATOM 722 C C . ILE A 1 94 ? -4.845 -4.670 -6.984 1.00 87.00 94 ILE A C 1
ATOM 724 O O . ILE A 1 94 ? -3.731 -4.881 -7.473 1.00 87.00 94 ILE A O 1
ATOM 728 N N . ARG A 1 95 ? -5.961 -5.135 -7.557 1.00 90.62 95 ARG A N 1
ATOM 729 C CA . ARG A 1 95 ? -5.961 -5.914 -8.799 1.00 90.62 95 ARG A CA 1
ATOM 730 C C . ARG A 1 95 ? -5.306 -5.135 -9.936 1.00 90.62 95 ARG A C 1
ATOM 732 O O . ARG A 1 95 ? -4.424 -5.675 -10.601 1.00 90.62 95 ARG A O 1
ATOM 739 N N . ASN A 1 96 ? -5.693 -3.880 -10.144 1.00 87.88 96 ASN A N 1
ATOM 740 C CA . ASN A 1 96 ? -5.150 -3.036 -11.207 1.00 87.88 96 ASN A CA 1
ATOM 741 C C . ASN A 1 96 ? -3.646 -2.790 -11.031 1.00 87.88 96 ASN A C 1
ATOM 743 O O . ASN A 1 96 ? -2.883 -2.929 -11.988 1.00 87.88 96 ASN A O 1
ATOM 747 N N . ALA A 1 97 ? -3.199 -2.504 -9.808 1.00 85.25 97 ALA A N 1
ATOM 748 C CA . ALA A 1 97 ? -1.789 -2.313 -9.488 1.00 85.25 97 ALA A CA 1
ATOM 749 C C . ALA A 1 97 ? -0.951 -3.570 -9.777 1.00 85.25 97 ALA A C 1
ATOM 751 O O . ALA A 1 97 ? 0.091 -3.501 -10.437 1.00 85.25 97 ALA A O 1
ATOM 752 N N . VAL A 1 98 ? -1.429 -4.739 -9.347 1.00 89.88 98 VAL A N 1
ATOM 753 C CA . VAL A 1 98 ? -0.748 -6.017 -9.590 1.00 89.88 98 VAL A CA 1
ATOM 754 C C . VAL A 1 98 ? -0.734 -6.362 -11.084 1.00 89.88 98 VAL A C 1
ATOM 756 O O . VAL A 1 98 ? 0.290 -6.794 -11.630 1.00 89.88 98 VAL A O 1
ATOM 759 N N . LEU A 1 99 ? -1.835 -6.111 -11.797 1.00 88.75 99 LEU A N 1
ATOM 760 C CA . LEU A 1 99 ? -1.892 -6.261 -13.252 1.00 88.75 99 LEU A CA 1
ATOM 761 C C . LEU A 1 99 ? -0.954 -5.286 -13.973 1.00 88.75 99 LEU A C 1
ATOM 763 O O . LEU A 1 99 ? -0.387 -5.663 -14.994 1.00 88.75 99 LEU A O 1
ATOM 767 N N . ALA A 1 100 ? -0.669 -4.110 -13.416 1.00 87.44 100 ALA A N 1
ATOM 768 C CA . ALA A 1 100 ? 0.357 -3.190 -13.912 1.00 87.44 100 ALA A CA 1
ATOM 769 C C . ALA A 1 100 ? 1.805 -3.637 -13.599 1.00 87.44 100 ALA A C 1
ATOM 771 O O . ALA A 1 100 ? 2.759 -2.947 -13.957 1.00 87.44 100 ALA A O 1
ATOM 772 N N . GLY A 1 101 ? 1.993 -4.801 -12.965 1.00 84.50 101 GLY A N 1
ATOM 773 C CA . GLY A 1 101 ? 3.310 -5.363 -12.645 1.00 84.50 101 GLY A CA 1
ATOM 774 C C . GLY A 1 101 ? 3.918 -4.828 -11.348 1.00 84.50 101 GLY A C 1
ATOM 775 O O . GLY A 1 101 ? 5.124 -4.962 -11.146 1.00 84.50 101 GLY A O 1
ATOM 776 N N . LYS A 1 102 ? 3.104 -4.210 -10.487 1.00 88.12 102 LYS A N 1
ATOM 777 C CA . LYS A 1 102 ? 3.509 -3.768 -9.151 1.00 88.12 102 LYS A CA 1
ATOM 778 C C . LYS A 1 102 ? 3.315 -4.891 -8.131 1.00 88.12 102 LYS A C 1
ATOM 780 O O . LYS A 1 102 ? 2.549 -5.829 -8.349 1.00 88.12 102 LYS A O 1
ATOM 785 N N . GLU A 1 103 ? 4.031 -4.783 -7.025 1.00 89.00 103 GLU A N 1
ATOM 786 C CA . GLU A 1 103 ? 3.859 -5.603 -5.832 1.00 89.00 103 GLU A CA 1
ATOM 787 C C . GLU A 1 103 ? 3.029 -4.818 -4.821 1.00 89.00 103 GLU A C 1
ATOM 789 O O . GLU A 1 103 ? 3.283 -3.632 -4.602 1.00 89.00 103 GLU A O 1
ATOM 794 N N . VAL A 1 104 ? 2.037 -5.466 -4.218 1.00 92.31 104 VAL A N 1
ATOM 795 C CA . VAL A 1 104 ? 1.165 -4.831 -3.230 1.00 92.31 104 VAL A CA 1
ATOM 796 C C . VAL A 1 104 ? 1.320 -5.507 -1.879 1.00 92.31 104 VAL A C 1
ATOM 798 O O . VAL A 1 104 ? 1.135 -6.715 -1.791 1.00 92.31 104 VAL A O 1
ATOM 801 N N . THR A 1 105 ? 1.599 -4.746 -0.823 1.00 92.81 105 THR A N 1
ATOM 802 C CA . THR A 1 105 ? 1.587 -5.268 0.551 1.00 92.81 105 THR A CA 1
ATOM 803 C C . THR A 1 105 ? 0.379 -4.730 1.290 1.00 92.81 105 THR A C 1
ATOM 805 O O . THR A 1 105 ? 0.225 -3.520 1.414 1.00 92.81 105 THR A O 1
ATOM 808 N N . VAL A 1 106 ? -0.474 -5.617 1.790 1.00 94.31 106 VAL A N 1
ATOM 809 C CA . VAL A 1 106 ? -1.762 -5.268 2.402 1.00 94.31 106 VAL A CA 1
ATOM 810 C C . VAL A 1 106 ? -2.100 -6.242 3.524 1.00 94.31 106 VAL A C 1
ATOM 812 O O . VAL A 1 106 ? -1.617 -7.374 3.536 1.00 94.31 106 VAL A O 1
ATOM 815 N N . HIS A 1 107 ? -2.891 -5.803 4.495 1.00 94.06 107 HIS A N 1
ATOM 816 C CA . HIS A 1 107 ? -3.385 -6.652 5.576 1.00 94.06 107 HIS A CA 1
ATOM 817 C C . HIS A 1 107 ? -4.782 -7.212 5.277 1.00 94.06 107 HIS A C 1
ATOM 819 O O . HIS A 1 107 ? -5.469 -6.735 4.380 1.00 94.06 107 HIS A O 1
ATOM 825 N N . GLU A 1 108 ? -5.153 -8.280 5.984 1.00 90.88 108 GLU A N 1
ATOM 826 C CA . GLU A 1 108 ? -6.354 -9.077 5.709 1.00 90.88 108 GLU A CA 1
ATOM 827 C C . GLU A 1 108 ? -7.662 -8.287 5.815 1.00 90.88 108 GLU A C 1
ATOM 829 O O . GLU A 1 108 ? -8.526 -8.448 4.962 1.00 90.88 108 GLU A O 1
ATOM 834 N N . ARG A 1 109 ? -7.810 -7.451 6.849 1.00 91.12 109 ARG A N 1
ATOM 835 C CA . ARG A 1 109 ? -9.056 -6.741 7.164 1.00 91.12 109 ARG A CA 1
ATOM 836 C C . ARG A 1 109 ? -8.778 -5.381 7.819 1.00 91.12 109 ARG A C 1
ATOM 838 O O . ARG A 1 109 ? -7.781 -5.240 8.531 1.00 91.12 109 ARG A O 1
ATOM 845 N N . PRO A 1 110 ? -9.676 -4.386 7.704 1.00 89.94 110 PRO A N 1
ATOM 846 C CA . PRO A 1 110 ? -9.509 -3.091 8.351 1.00 89.94 110 PRO A CA 1
ATOM 847 C C . PRO A 1 110 ? -9.181 -3.213 9.845 1.00 89.94 110 PRO A C 1
ATOM 849 O O . PRO A 1 110 ? -9.806 -3.977 10.588 1.00 89.94 110 PRO A O 1
ATOM 852 N N . VAL A 1 111 ? -8.190 -2.442 10.287 1.00 88.44 111 VAL A N 1
ATOM 853 C CA . VAL A 1 111 ? -7.835 -2.307 11.703 1.00 88.44 111 VAL A CA 1
ATOM 854 C C . VAL A 1 111 ? -8.718 -1.257 12.358 1.00 88.44 111 VAL A C 1
ATOM 856 O O . VAL A 1 111 ? -9.132 -0.289 11.714 1.00 88.44 111 VAL A O 1
ATOM 859 N N . ASN A 1 112 ? -8.994 -1.421 13.650 1.00 84.81 112 ASN A N 1
ATOM 860 C CA . ASN A 1 112 ? -9.732 -0.415 14.403 1.00 84.81 112 ASN A CA 1
ATOM 861 C C . ASN A 1 112 ? -8.764 0.636 14.954 1.00 84.81 112 ASN A C 1
ATOM 863 O O . ASN A 1 112 ? -8.022 0.387 15.904 1.00 84.81 112 ASN A O 1
ATOM 867 N N . PHE A 1 113 ? -8.799 1.833 14.380 1.00 80.69 113 PHE A N 1
ATOM 868 C CA . PHE A 1 113 ? -8.017 2.972 14.830 1.00 80.69 113 PHE A CA 1
ATOM 869 C C . PHE A 1 113 ? -8.926 4.004 15.504 1.00 80.69 113 PHE A C 1
ATOM 871 O O . PHE A 1 113 ? -9.599 4.791 14.839 1.00 80.69 113 PHE A O 1
ATOM 878 N N . HIS A 1 114 ? -8.951 4.002 16.841 1.00 78.56 114 HIS A N 1
ATOM 879 C CA . HIS A 1 114 ? -9.735 4.942 17.659 1.00 78.56 114 HIS A CA 1
ATOM 880 C C . HIS A 1 114 ? -11.232 5.001 17.290 1.00 78.56 114 HIS A C 1
ATOM 882 O O . HIS A 1 114 ? -11.835 6.072 17.257 1.00 78.56 114 HIS A O 1
ATOM 888 N N . GLY A 1 115 ? -11.842 3.846 17.003 1.00 76.62 115 GLY A N 1
ATOM 889 C CA . GLY A 1 115 ? -13.261 3.741 16.651 1.00 76.62 115 GLY A CA 1
ATOM 890 C C . GLY A 1 115 ? -13.561 3.925 15.162 1.00 76.62 115 GLY A C 1
ATOM 891 O O . GLY A 1 115 ? -14.727 3.874 14.780 1.00 76.62 115 GLY A O 1
ATOM 892 N N . ARG A 1 116 ? -12.538 4.114 14.316 1.00 77.69 116 ARG A N 1
ATOM 893 C CA . ARG A 1 116 ? -12.666 4.142 12.853 1.00 77.69 116 ARG A CA 1
ATOM 894 C C . ARG A 1 116 ? -11.948 2.952 12.226 1.00 77.69 116 ARG A C 1
ATOM 896 O O . ARG A 1 116 ? -10.814 2.647 12.587 1.00 77.69 116 ARG A O 1
ATOM 903 N N . ALA A 1 117 ? -12.602 2.301 11.269 1.00 84.50 117 ALA A N 1
ATOM 904 C CA . ALA A 1 117 ? -11.982 1.260 10.460 1.00 84.50 117 ALA A CA 1
ATOM 905 C C . ALA A 1 117 ? -10.993 1.889 9.470 1.00 84.50 117 ALA A C 1
ATOM 907 O O . ALA A 1 117 ? -11.326 2.867 8.793 1.00 84.50 117 ALA A O 1
ATOM 908 N N . ALA A 1 118 ? -9.789 1.330 9.387 1.00 84.56 118 ALA A N 1
ATOM 909 C CA . ALA A 1 118 ? -8.780 1.780 8.444 1.00 84.56 118 ALA A CA 1
ATOM 910 C C . ALA A 1 118 ? -8.044 0.606 7.798 1.00 84.56 118 ALA A C 1
ATOM 912 O O . ALA A 1 118 ? -7.578 -0.305 8.483 1.00 84.56 118 ALA A O 1
ATOM 913 N N . ALA A 1 119 ? -7.886 0.656 6.481 1.00 86.88 119 ALA A N 1
ATOM 914 C CA . ALA A 1 119 ? -7.030 -0.251 5.737 1.00 86.88 119 ALA A CA 1
ATOM 915 C C . ALA A 1 119 ? -5.784 0.480 5.243 1.00 86.88 119 ALA A C 1
ATOM 917 O O . ALA A 1 119 ? -5.842 1.639 4.848 1.00 86.88 119 ALA A O 1
ATOM 918 N N . GLY A 1 120 ? -4.632 -0.182 5.306 1.00 87.38 120 GLY A N 1
ATOM 919 C CA . GLY A 1 120 ? -3.365 0.376 4.856 1.00 87.38 120 GLY A CA 1
ATOM 920 C C . GLY A 1 120 ? -2.680 -0.604 3.931 1.00 87.38 120 GLY A C 1
ATOM 921 O O . GLY A 1 120 ? -2.563 -1.785 4.261 1.00 87.38 120 GLY A O 1
ATOM 922 N N . TYR A 1 121 ? -2.224 -0.111 2.787 1.00 88.69 121 TYR A N 1
ATOM 923 C CA . TYR A 1 121 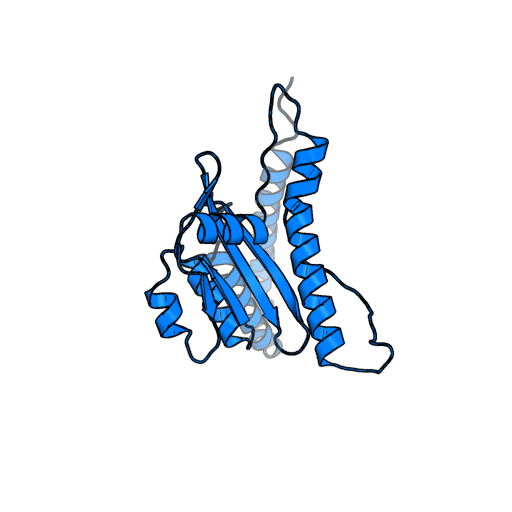? -1.519 -0.925 1.813 1.00 88.69 121 TYR A CA 1
ATOM 924 C C . TYR A 1 121 ? -0.443 -0.131 1.084 1.00 88.69 121 TYR A C 1
ATOM 926 O O . TYR A 1 121 ? -0.478 1.095 1.000 1.00 88.69 121 TYR A O 1
ATOM 934 N N . THR A 1 122 ? 0.555 -0.837 0.571 1.00 87.56 122 THR A N 1
ATOM 935 C CA . THR A 1 122 ? 1.631 -0.253 -0.227 1.00 87.56 122 THR A CA 1
ATOM 936 C C . THR A 1 122 ? 1.600 -0.832 -1.625 1.00 87.56 122 THR A C 1
ATOM 938 O O . THR A 1 122 ? 1.308 -2.008 -1.798 1.00 87.56 122 THR A O 1
ATOM 941 N N . VAL A 1 123 ? 1.907 -0.012 -2.624 1.00 89.00 123 VAL A N 1
ATOM 942 C CA . VAL A 1 123 ? 2.005 -0.418 -4.028 1.00 89.00 123 VAL A CA 1
ATOM 943 C C . VAL A 1 123 ? 3.394 -0.051 -4.511 1.00 89.00 123 VAL A C 1
ATOM 945 O O . VAL A 1 123 ? 3.669 1.123 -4.745 1.00 89.00 123 VAL A O 1
ATOM 948 N N . LEU A 1 124 ? 4.279 -1.031 -4.648 1.00 83.69 124 LEU A N 1
ATOM 949 C CA . LEU A 1 124 ? 5.682 -0.829 -4.986 1.00 83.69 124 LEU A CA 1
ATOM 950 C C . LEU A 1 124 ? 6.003 -1.374 -6.376 1.00 83.69 124 LEU A C 1
ATOM 952 O O . LEU A 1 124 ? 5.583 -2.457 -6.770 1.00 83.69 124 LEU A O 1
ATOM 956 N N . ASP A 1 125 ? 6.817 -0.643 -7.123 1.00 86.44 125 ASP A N 1
ATOM 957 C CA . ASP A 1 125 ? 7.476 -1.175 -8.304 1.00 86.44 125 ASP A CA 1
ATOM 958 C C . ASP A 1 125 ? 8.658 -2.062 -7.874 1.00 86.44 125 ASP A C 1
ATOM 960 O O . ASP A 1 125 ? 9.573 -1.577 -7.193 1.00 86.44 125 ASP A O 1
ATOM 964 N N . PRO A 1 126 ? 8.685 -3.349 -8.259 1.00 85.62 126 PRO A N 1
ATOM 965 C CA . PRO A 1 126 ? 9.756 -4.251 -7.858 1.00 85.62 126 PRO A CA 1
ATOM 966 C C . PRO A 1 126 ? 11.132 -3.851 -8.416 1.00 85.62 126 PRO A C 1
ATOM 968 O O . PRO A 1 126 ? 12.137 -4.106 -7.752 1.00 85.62 126 PRO A O 1
ATOM 971 N N . ASN A 1 127 ? 11.175 -3.189 -9.578 1.00 84.62 127 ASN A N 1
ATOM 972 C CA . ASN A 1 127 ? 12.401 -2.814 -10.287 1.00 84.62 127 ASN A CA 1
ATOM 973 C C . ASN A 1 127 ? 12.951 -1.459 -9.842 1.00 84.62 127 ASN A C 1
ATOM 975 O O . ASN A 1 127 ? 14.136 -1.199 -9.988 1.00 84.62 127 ASN A O 1
ATOM 979 N N . THR A 1 128 ? 12.108 -0.555 -9.341 1.00 81.44 128 THR A N 1
ATOM 980 C CA . THR A 1 128 ? 12.571 0.787 -8.940 1.00 81.44 128 THR A CA 1
ATOM 981 C C . THR A 1 128 ? 12.495 1.046 -7.445 1.00 81.44 128 THR A C 1
ATOM 983 O O . THR A 1 128 ? 13.177 1.937 -6.936 1.00 81.44 128 THR A O 1
ATOM 986 N N . GLY A 1 129 ? 11.682 0.279 -6.718 1.00 77.50 129 GLY A N 1
ATOM 987 C CA . GLY A 1 129 ? 11.389 0.521 -5.308 1.00 77.50 129 GLY A CA 1
ATOM 988 C C . GLY A 1 129 ? 10.518 1.757 -5.073 1.00 77.50 129 GLY A C 1
ATOM 989 O O . GLY A 1 129 ? 10.203 2.058 -3.923 1.00 77.50 129 GLY A O 1
ATOM 990 N N . ALA A 1 130 ? 10.131 2.469 -6.136 1.00 74.94 130 ALA A N 1
ATOM 991 C CA . ALA A 1 130 ? 9.192 3.575 -6.075 1.00 74.94 130 ALA A CA 1
ATOM 992 C C . ALA A 1 130 ? 7.772 3.037 -5.903 1.00 74.94 130 ALA A C 1
ATOM 994 O O . ALA A 1 130 ? 7.419 2.004 -6.473 1.00 74.94 130 ALA A O 1
ATOM 995 N N . GLY A 1 131 ? 6.946 3.742 -5.141 1.00 78.25 131 GLY A N 1
ATOM 996 C CA . GLY A 1 131 ? 5.601 3.271 -4.885 1.00 78.25 131 GLY A CA 1
ATOM 997 C C . GLY A 1 131 ? 4.782 4.170 -3.982 1.00 78.25 131 GLY A C 1
ATOM 998 O O . GLY A 1 131 ? 5.306 5.110 -3.384 1.00 78.25 131 GLY A O 1
ATOM 999 N N . ALA A 1 132 ? 3.494 3.865 -3.918 1.00 80.00 132 ALA A N 1
ATOM 1000 C CA . ALA A 1 132 ? 2.518 4.579 -3.117 1.00 80.00 132 ALA A CA 1
ATOM 1001 C C . ALA A 1 132 ? 2.301 3.873 -1.775 1.00 80.00 132 ALA A C 1
ATOM 1003 O O . ALA A 1 132 ? 2.358 2.646 -1.685 1.00 80.00 132 ALA A O 1
ATOM 1004 N N . TYR A 1 133 ? 2.041 4.668 -0.743 1.00 81.69 133 TYR A N 1
ATOM 1005 C CA . TYR A 1 133 ? 1.700 4.219 0.601 1.00 81.69 133 TYR A CA 1
ATOM 1006 C C . TYR A 1 133 ? 0.311 4.770 0.890 1.00 81.69 133 TYR A C 1
ATOM 1008 O O . TYR A 1 133 ? 0.143 5.974 1.052 1.00 81.69 133 TYR A O 1
ATOM 1016 N N . LEU A 1 134 ? -0.688 3.896 0.851 1.00 81.94 134 LEU A N 1
ATOM 1017 C CA . LEU A 1 134 ? -2.092 4.266 0.771 1.00 81.94 134 LEU A CA 1
ATOM 1018 C C . LEU A 1 134 ? -2.819 3.854 2.045 1.00 81.94 134 LEU A C 1
ATOM 1020 O O . LEU A 1 134 ? -2.543 2.809 2.640 1.00 81.94 134 LEU A O 1
ATOM 1024 N N . ILE A 1 135 ? -3.749 4.706 2.464 1.00 80.25 135 ILE A N 1
ATOM 1025 C CA . ILE A 1 135 ? -4.640 4.449 3.588 1.00 80.25 135 ILE A CA 1
ATOM 1026 C C . ILE A 1 135 ? -6.042 4.722 3.108 1.00 80.25 135 ILE A C 1
ATOM 1028 O O . ILE A 1 135 ? -6.326 5.785 2.562 1.00 80.25 135 ILE A O 1
ATOM 1032 N N . SER A 1 136 ? -6.913 3.783 3.398 1.00 77.62 136 SER A N 1
ATOM 1033 C CA . SER A 1 136 ? -8.338 3.961 3.308 1.00 77.62 136 SER A CA 1
ATOM 1034 C C . SER A 1 136 ? -8.874 4.098 4.722 1.00 77.62 136 SER A C 1
ATOM 1036 O O . SER A 1 136 ? -8.688 3.225 5.571 1.00 77.62 136 SER A O 1
ATOM 1038 N N . SER A 1 137 ? -9.470 5.247 5.013 1.00 62.44 137 SER A N 1
ATOM 1039 C CA . SER A 1 137 ? -10.342 5.418 6.168 1.00 62.44 137 SER A CA 1
ATOM 1040 C C . SER A 1 137 ? -11.744 5.064 5.699 1.00 62.44 137 SER A C 1
ATOM 1042 O O . SER A 1 137 ? -12.205 5.700 4.761 1.00 62.44 137 SER A O 1
ATOM 1044 N N . GLY A 1 138 ? -12.428 4.111 6.335 1.00 51.88 138 GLY A N 1
ATOM 1045 C CA . GLY A 1 138 ? -13.743 3.592 5.913 1.00 51.88 138 GLY A CA 1
ATOM 1046 C C . GLY A 1 138 ? -14.901 4.607 5.793 1.00 51.88 138 GLY A C 1
ATOM 1047 O O . GLY A 1 138 ? -16.045 4.205 5.605 1.00 51.88 138 GLY A O 1
ATOM 1048 N N . GLU A 1 139 ? -14.637 5.911 5.899 1.00 46.00 139 GLU A N 1
ATOM 1049 C CA . GLU A 1 139 ? -15.460 6.959 5.300 1.00 46.00 139 GLU A CA 1
ATOM 1050 C C . GLU A 1 139 ? -15.115 7.040 3.809 1.00 46.00 139 GLU A C 1
ATOM 1052 O O . GLU A 1 139 ? -14.161 7.715 3.420 1.00 46.00 139 GLU A O 1
ATOM 1057 N N . ASN A 1 140 ? -15.897 6.350 2.973 1.00 45.38 140 ASN A N 1
ATOM 1058 C CA . ASN A 1 140 ? -15.886 6.548 1.525 1.00 45.38 140 ASN A CA 1
ATOM 1059 C C . ASN A 1 140 ? -16.163 8.028 1.230 1.00 45.38 140 ASN A C 1
ATOM 1061 O O . ASN A 1 140 ? -17.312 8.474 1.175 1.00 45.38 140 ASN A O 1
ATOM 1065 N N . GLY A 1 141 ? -15.093 8.806 1.088 1.00 33.72 141 GLY A N 1
ATOM 1066 C CA . GLY A 1 141 ? -15.144 10.202 0.709 1.00 33.72 141 GLY A CA 1
ATOM 1067 C C . GLY A 1 141 ? -15.717 10.309 -0.693 1.00 33.72 141 GLY A C 1
ATOM 1068 O O . GLY A 1 141 ? -15.007 10.054 -1.653 1.00 33.72 141 GLY A O 1
ATOM 1069 N N . GLY A 1 142 ? -16.995 10.683 -0.773 1.00 34.16 142 GLY A N 1
ATOM 1070 C CA . GLY A 1 142 ? -17.669 11.146 -1.978 1.00 34.16 142 GLY A CA 1
ATOM 1071 C C . GLY A 1 142 ? -17.616 10.163 -3.141 1.00 34.16 142 GLY A C 1
ATOM 1072 O O . GLY A 1 142 ? -16.683 10.178 -3.935 1.00 34.16 142 GLY A O 1
ATOM 1073 N N . VAL A 1 143 ? -18.697 9.404 -3.316 1.00 37.88 143 VAL A N 1
ATOM 1074 C CA . VAL A 1 143 ? -19.091 8.880 -4.629 1.00 37.88 143 VAL A CA 1
ATOM 1075 C C . VAL A 1 143 ? -19.322 10.083 -5.551 1.00 37.88 143 VAL A C 1
ATOM 1077 O O . VAL A 1 143 ? -20.442 10.550 -5.723 1.00 37.88 143 VAL A O 1
ATOM 1080 N N . LEU A 1 144 ? -18.247 10.644 -6.094 1.00 37.16 144 LEU A N 1
ATOM 1081 C CA . LEU A 1 144 ? -18.293 11.486 -7.274 1.00 37.16 144 LEU A CA 1
ATOM 1082 C C . LEU A 1 144 ? -17.967 10.588 -8.459 1.00 37.16 144 LEU A C 1
ATOM 1084 O O . LEU A 1 144 ? -16.858 10.539 -8.974 1.00 37.16 144 LEU A O 1
ATOM 1088 N N . ASP A 1 145 ? -19.030 9.871 -8.816 1.00 43.38 145 ASP A N 1
ATOM 1089 C CA . ASP A 1 145 ? -19.451 9.631 -10.185 1.00 43.38 145 ASP A CA 1
ATOM 1090 C C . ASP A 1 145 ? -18.517 8.771 -11.045 1.00 43.38 145 ASP A C 1
ATOM 1092 O O . ASP A 1 145 ? -17.865 9.220 -11.986 1.00 43.38 145 ASP A O 1
ATOM 1096 N N . SER A 1 146 ? -18.622 7.460 -10.824 1.00 48.41 146 SER A N 1
ATOM 1097 C CA . SER A 1 146 ? -18.336 6.431 -11.833 1.00 48.41 146 SER A CA 1
ATOM 1098 C C . SER A 1 146 ? -19.020 6.699 -13.187 1.00 48.41 146 SER A C 1
ATOM 1100 O O . SER A 1 146 ? -18.573 6.185 -14.210 1.00 48.41 146 SER A O 1
ATOM 1102 N N . TRP A 1 147 ? -20.062 7.538 -13.215 1.00 43.38 147 TRP A N 1
ATOM 1103 C CA . TRP A 1 147 ? -20.713 8.025 -14.429 1.00 43.38 147 TRP A CA 1
ATOM 1104 C C . TRP A 1 147 ? -19.857 9.023 -15.232 1.00 43.38 147 TRP A C 1
ATOM 1106 O O . TRP A 1 147 ? -19.929 9.020 -16.461 1.00 43.38 147 TRP A O 1
ATOM 1116 N N . LEU A 1 148 ? -19.014 9.840 -14.583 1.00 47.56 148 LEU A N 1
ATOM 1117 C CA . LEU A 1 148 ? -18.172 10.834 -15.265 1.00 47.56 148 LEU A CA 1
ATOM 1118 C C . LEU A 1 148 ? -16.999 10.185 -16.005 1.00 47.56 148 LEU A C 1
ATOM 1120 O O . LEU A 1 148 ? -16.695 10.603 -17.118 1.00 47.56 148 LEU A O 1
ATOM 1124 N N . ASP A 1 149 ? -16.393 9.136 -15.446 1.00 52.47 149 ASP A N 1
ATOM 1125 C CA . ASP A 1 149 ? -15.293 8.409 -16.096 1.00 52.47 149 ASP A CA 1
ATOM 1126 C C . ASP A 1 149 ? -15.769 7.596 -17.312 1.00 52.47 149 ASP A C 1
ATOM 1128 O O . ASP A 1 149 ? -15.110 7.588 -18.357 1.00 52.47 149 ASP A O 1
ATOM 1132 N N . GLU A 1 150 ? -16.949 6.969 -17.227 1.00 55.47 150 GLU A N 1
ATOM 1133 C CA . GLU A 1 150 ? -17.578 6.292 -18.371 1.00 55.47 150 GLU A CA 1
ATOM 1134 C C . GLU A 1 150 ? -18.024 7.296 -19.445 1.00 55.47 150 GLU A C 1
ATOM 1136 O O . GLU A 1 150 ? -17.799 7.071 -20.639 1.00 55.47 150 GLU A O 1
ATOM 1141 N N . ALA A 1 151 ? -18.579 8.443 -19.039 1.00 52.97 151 ALA A N 1
ATOM 1142 C CA . ALA A 1 151 ? -18.965 9.509 -19.958 1.00 52.97 151 ALA A CA 1
ATOM 1143 C C . ALA A 1 151 ? -17.751 10.142 -20.658 1.00 52.97 151 ALA A C 1
ATOM 1145 O O . ALA A 1 151 ? -17.810 10.385 -21.863 1.00 52.97 151 ALA A O 1
ATOM 1146 N N . LEU A 1 152 ? -16.638 10.368 -19.952 1.00 53.09 152 LEU A N 1
ATOM 1147 C CA . LEU A 1 152 ? -15.419 10.958 -20.516 1.00 53.09 152 LEU A CA 1
ATOM 1148 C C . LEU A 1 152 ? -14.688 9.976 -21.443 1.00 53.09 152 LEU A C 1
ATOM 1150 O O . LEU A 1 152 ? -14.172 10.382 -22.485 1.00 53.09 152 LEU A O 1
ATOM 1154 N N . SER A 1 153 ? -14.708 8.679 -21.117 1.00 52.88 153 SER A N 1
ATOM 1155 C CA . SER A 1 153 ? -14.187 7.613 -21.981 1.00 52.88 153 SER A CA 1
ATOM 1156 C C . SER A 1 153 ? -14.998 7.479 -23.277 1.00 52.88 153 SER A C 1
ATOM 1158 O O . SER A 1 153 ? -14.420 7.411 -24.366 1.00 52.88 153 SER A O 1
ATOM 1160 N N . TRP A 1 154 ? -16.334 7.541 -23.193 1.00 53.41 154 TRP A N 1
ATOM 1161 C CA . TRP A 1 154 ? -17.206 7.541 -24.371 1.00 53.41 154 TRP A CA 1
ATOM 1162 C C . TRP A 1 154 ? -17.038 8.811 -25.220 1.00 53.41 154 TRP A C 1
ATOM 1164 O O . TRP A 1 154 ? -16.995 8.733 -26.448 1.00 53.41 154 TRP A O 1
ATOM 1174 N N . LEU A 1 155 ? -16.872 9.978 -24.586 1.00 52.03 155 LEU A N 1
ATOM 1175 C CA . LEU A 1 155 ? -16.636 11.249 -25.275 1.00 52.03 155 LEU A CA 1
ATOM 1176 C C . LEU A 1 155 ? -15.276 11.277 -25.995 1.00 52.03 155 LEU A C 1
ATOM 1178 O O . LEU A 1 155 ? -15.188 11.794 -27.108 1.00 52.03 155 LEU A O 1
ATOM 1182 N N . ALA A 1 156 ? -14.231 10.694 -25.400 1.00 54.75 156 ALA A N 1
ATOM 1183 C CA . ALA A 1 156 ? -12.909 10.576 -26.016 1.00 54.75 156 ALA A CA 1
ATOM 1184 C C . ALA A 1 156 ? -12.929 9.634 -27.234 1.00 54.75 156 ALA A C 1
ATOM 1186 O O . ALA A 1 156 ? -12.386 9.977 -28.285 1.00 54.75 156 ALA A O 1
ATOM 1187 N N . ALA A 1 157 ? -13.639 8.503 -27.138 1.00 51.47 157 ALA A N 1
ATOM 1188 C CA . ALA A 1 157 ? -13.839 7.582 -28.258 1.00 51.47 157 ALA A CA 1
ATOM 1189 C C . ALA A 1 157 ? -14.707 8.192 -29.380 1.00 51.47 157 ALA A C 1
ATOM 1191 O O . ALA A 1 157 ? -14.447 7.979 -30.566 1.00 51.47 157 ALA A O 1
ATOM 1192 N N . ALA A 1 158 ? -15.711 9.004 -29.031 1.00 47.59 158 ALA A N 1
ATOM 1193 C CA . ALA A 1 158 ? -16.506 9.757 -29.999 1.00 47.59 158 ALA A CA 1
ATOM 1194 C C . ALA A 1 158 ? -15.699 10.893 -30.659 1.00 47.59 158 ALA A C 1
ATOM 1196 O O . ALA A 1 158 ? -15.875 11.158 -31.847 1.00 47.59 158 ALA A O 1
ATOM 1197 N N . GLY A 1 159 ? -14.779 11.534 -29.931 1.00 45.47 159 GLY A N 1
ATOM 1198 C CA . GLY A 1 159 ? -13.919 12.606 -30.441 1.00 45.47 159 GLY A CA 1
ATOM 1199 C C . GLY A 1 159 ? -13.008 12.167 -31.591 1.00 45.47 159 GLY A C 1
ATOM 1200 O O . GLY A 1 159 ? -12.867 12.897 -32.574 1.00 45.47 159 GLY A O 1
ATOM 1201 N N . GLU A 1 160 ? -12.466 10.948 -31.531 1.00 44.75 160 GLU A N 1
ATOM 1202 C CA . GLU A 1 160 ? -11.660 10.381 -32.622 1.00 44.75 160 GLU A CA 1
ATOM 1203 C C . GLU A 1 160 ? -12.508 9.997 -33.849 1.00 44.75 160 GLU A C 1
ATOM 1205 O O . GLU A 1 160 ? -12.054 10.141 -34.987 1.00 44.75 160 GLU A O 1
ATOM 1210 N N . ALA A 1 161 ? -13.774 9.608 -33.655 1.00 42.38 161 ALA A N 1
ATOM 1211 C CA . ALA A 1 161 ? -14.706 9.313 -34.750 1.00 42.38 161 ALA A CA 1
ATOM 1212 C C . ALA A 1 161 ? -15.262 10.579 -35.442 1.00 42.38 161 ALA A C 1
ATOM 1214 O O . ALA A 1 161 ? -15.627 10.550 -36.621 1.00 42.38 161 ALA A O 1
ATOM 1215 N N . VAL A 1 162 ? -15.309 11.712 -34.734 1.00 44.91 162 VAL A N 1
ATOM 1216 C CA . VAL A 1 162 ? -15.866 12.985 -35.229 1.00 44.91 162 VAL A CA 1
ATOM 1217 C C . VAL A 1 162 ? -14.855 13.798 -36.054 1.00 44.91 162 VAL A C 1
ATOM 1219 O O . VAL A 1 162 ? -15.250 14.684 -36.814 1.00 44.91 162 VAL A O 1
ATOM 1222 N N . ALA A 1 163 ? -13.564 13.455 -36.015 1.00 47.41 163 ALA A N 1
ATOM 1223 C CA . ALA A 1 163 ? -12.532 14.122 -36.813 1.00 47.41 163 ALA A CA 1
ATOM 1224 C C . ALA A 1 163 ? -12.680 13.925 -38.342 1.00 47.41 163 ALA A C 1
ATOM 1226 O O . ALA A 1 163 ? -12.086 14.682 -39.110 1.00 47.41 163 ALA A O 1
ATOM 1227 N N . TYR A 1 164 ? -13.488 12.956 -38.799 1.00 47.28 164 TYR A N 1
ATOM 1228 C CA . TYR A 1 164 ? -13.528 12.531 -40.208 1.00 47.28 164 TYR A CA 1
ATOM 1229 C C . TYR A 1 164 ? -14.825 12.809 -40.980 1.00 47.28 164 TYR A C 1
ATOM 1231 O O . TYR A 1 164 ? -14.902 12.450 -42.154 1.00 47.28 164 TYR A O 1
ATOM 1239 N N . SER A 1 165 ? -15.838 13.478 -40.415 1.00 45.50 165 SER A N 1
ATOM 1240 C CA . SER A 1 165 ? -17.019 13.831 -41.221 1.00 45.50 165 SER A CA 1
ATOM 1241 C C . SER A 1 165 ? -17.562 15.234 -40.957 1.00 45.50 165 SER A C 1
ATOM 1243 O O . SER A 1 165 ? -17.965 15.621 -39.863 1.00 45.50 165 SER A O 1
ATOM 1245 N N . SER A 1 166 ? -17.612 16.013 -42.034 1.00 46.41 166 SER A N 1
ATOM 1246 C CA . SER A 1 166 ? -18.082 17.399 -42.116 1.00 46.41 166 SER A CA 1
ATOM 1247 C C . SER A 1 166 ? -19.574 17.594 -41.788 1.00 46.41 166 SER A C 1
ATOM 1249 O O . SER A 1 166 ? -20.034 18.732 -41.724 1.00 46.41 166 SER A O 1
ATOM 1251 N N . LEU A 1 167 ? -20.318 16.516 -41.516 1.00 45.31 167 LEU A N 1
ATOM 1252 C CA . LEU A 1 167 ? -21.720 16.537 -41.078 1.00 45.31 167 LEU A CA 1
ATOM 1253 C C . LEU A 1 167 ? -21.887 16.818 -39.573 1.00 45.31 167 LEU A C 1
ATOM 1255 O O . LEU A 1 167 ? -22.943 17.295 -39.157 1.00 45.31 167 LEU A O 1
ATOM 1259 N N . ALA A 1 168 ? -20.848 16.606 -38.755 1.00 46.59 168 ALA A N 1
ATOM 1260 C CA . ALA A 1 168 ? -20.927 16.798 -37.305 1.00 46.59 168 ALA A CA 1
ATOM 1261 C C . ALA A 1 168 ? -21.083 18.278 -36.891 1.00 46.59 168 ALA A C 1
ATOM 1263 O O . ALA A 1 168 ? -21.771 18.583 -35.919 1.00 46.59 168 ALA A O 1
ATOM 1264 N N . LYS A 1 169 ? -20.538 19.231 -37.663 1.00 44.84 169 LYS A N 1
ATOM 1265 C CA . LYS A 1 169 ? -20.641 20.673 -37.353 1.00 44.84 169 LYS A CA 1
ATOM 1266 C C . LYS A 1 169 ? -22.081 21.203 -37.340 1.00 44.84 169 LYS A C 1
ATOM 1268 O O . LYS A 1 169 ? -22.369 22.137 -36.599 1.00 44.84 169 LYS A O 1
ATOM 1273 N N . VAL A 1 170 ? -22.984 20.612 -38.127 1.00 45.16 170 VAL A N 1
ATOM 1274 C CA . VAL A 1 170 ? -24.390 21.050 -38.209 1.00 45.16 170 VAL A CA 1
ATOM 1275 C C . VAL A 1 170 ? -25.197 20.554 -37.007 1.00 45.16 170 VAL A C 1
ATOM 1277 O O . VAL A 1 170 ? -26.042 21.283 -36.495 1.00 45.16 170 VAL A O 1
ATOM 1280 N N . ILE A 1 171 ? -24.892 19.357 -36.498 1.00 44.97 171 ILE A N 1
ATOM 1281 C CA . ILE A 1 171 ? -25.569 18.788 -35.324 1.00 44.97 171 ILE A CA 1
ATOM 1282 C C . ILE A 1 171 ? -25.087 19.499 -34.046 1.00 44.97 171 ILE A C 1
ATOM 1284 O O . ILE A 1 171 ? -25.900 19.932 -33.227 1.00 44.97 171 ILE A O 1
ATOM 1288 N N . PHE A 1 172 ? -23.778 19.742 -33.912 1.00 42.22 172 PHE A N 1
ATOM 1289 C CA . PHE A 1 172 ? -23.194 20.360 -32.712 1.00 42.22 172 PHE A CA 1
ATOM 1290 C C . PHE A 1 172 ? -23.414 21.877 -32.581 1.00 42.22 172 PHE A C 1
ATOM 1292 O O . PHE A 1 172 ? -23.276 22.411 -31.482 1.00 42.22 172 PHE A O 1
ATOM 1299 N N . GLY A 1 173 ? -23.862 22.575 -33.634 1.00 43.41 173 GLY A N 1
ATOM 1300 C CA . GLY A 1 173 ? -24.312 23.972 -33.521 1.00 43.41 173 GLY A CA 1
ATOM 1301 C C . GLY A 1 173 ? -25.505 24.156 -32.568 1.00 43.41 173 GLY A C 1
ATOM 1302 O O . GLY A 1 173 ? -25.711 25.238 -32.022 1.00 43.41 173 GLY A O 1
ATOM 1303 N N . SER A 1 174 ? -26.268 23.086 -32.323 1.00 43.59 174 SER A N 1
ATOM 1304 C CA . SER A 1 174 ? -27.378 23.072 -31.363 1.00 43.59 174 SER A CA 1
ATOM 1305 C C . SER A 1 174 ? -26.963 22.653 -29.943 1.00 43.59 174 SER A C 1
ATOM 1307 O O . SER A 1 174 ? -27.602 23.068 -28.978 1.00 43.59 174 SER A O 1
ATOM 1309 N N . VAL A 1 175 ? -25.838 21.939 -29.797 1.00 43.62 175 VAL A N 1
ATOM 1310 C CA . VAL A 1 175 ? -25.259 21.530 -28.501 1.00 43.62 175 VAL A CA 1
ATOM 1311 C C . VAL A 1 175 ? -24.613 22.713 -27.774 1.00 43.62 175 VAL A C 1
ATOM 1313 O O . VAL A 1 175 ? -24.669 22.770 -26.549 1.00 43.62 175 VAL A O 1
ATOM 1316 N N . GLY A 1 176 ? -24.108 23.718 -28.503 1.00 43.19 176 GLY A N 1
ATOM 1317 C CA . GLY A 1 176 ? -23.612 24.966 -27.903 1.00 43.19 176 GLY A CA 1
ATOM 1318 C C . GLY A 1 176 ? -24.655 25.681 -27.033 1.00 43.19 176 GLY A C 1
ATOM 1319 O O . GLY A 1 176 ? -24.324 26.191 -25.972 1.00 43.19 176 GLY A O 1
ATOM 1320 N N . LYS A 1 177 ? -25.943 25.608 -27.401 1.00 41.50 177 LYS A N 1
ATOM 1321 C CA . LYS A 1 177 ? -27.032 26.196 -26.600 1.00 41.50 177 LYS A CA 1
ATOM 1322 C C . LYS A 1 177 ? -27.323 25.428 -25.308 1.00 41.50 177 LYS A C 1
ATOM 1324 O O . LYS A 1 177 ? -27.807 26.015 -24.347 1.00 41.50 177 LYS A O 1
ATOM 1329 N N . VAL A 1 178 ? -27.048 24.123 -25.287 1.00 46.16 178 VAL A N 1
ATOM 1330 C CA . VAL A 1 178 ? -27.199 23.281 -24.089 1.00 46.16 178 VAL A CA 1
ATOM 1331 C C . VAL A 1 178 ? -25.991 23.454 -23.166 1.00 46.16 178 VAL A C 1
ATOM 1333 O O . VAL A 1 178 ? -26.162 23.519 -21.954 1.00 46.16 178 VAL A O 1
ATOM 1336 N N . ALA A 1 179 ? -24.790 23.620 -23.728 1.00 44.03 179 ALA A N 1
ATOM 1337 C CA . ALA A 1 179 ? -23.585 23.945 -22.968 1.00 44.03 179 ALA A CA 1
ATOM 1338 C C . ALA A 1 179 ? -23.693 25.312 -22.265 1.00 44.03 179 ALA A C 1
ATOM 1340 O O . ALA A 1 179 ? -23.334 25.419 -21.095 1.00 44.03 179 ALA A O 1
ATOM 1341 N N . ASP A 1 180 ? -24.277 26.322 -22.920 1.00 43.12 180 ASP A N 1
ATOM 1342 C CA . ASP A 1 180 ? -24.550 27.622 -22.289 1.00 43.12 180 ASP A CA 1
ATOM 1343 C C . ASP A 1 180 ? -25.572 27.510 -21.143 1.00 43.12 180 ASP A C 1
ATOM 1345 O O . ASP A 1 180 ? -25.423 28.165 -20.112 1.00 43.12 180 ASP A O 1
ATOM 1349 N N . ALA A 1 181 ? -26.575 26.633 -21.270 1.00 43.34 181 ALA A N 1
ATOM 1350 C CA . ALA A 1 181 ? -27.546 26.376 -20.204 1.00 43.34 181 ALA A CA 1
ATOM 1351 C C . ALA A 1 181 ? -26.928 25.627 -19.009 1.00 43.34 181 ALA A C 1
ATOM 1353 O O . ALA A 1 181 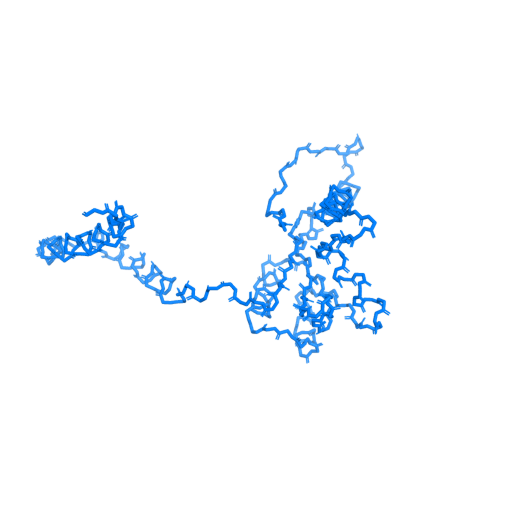? -27.270 25.908 -17.862 1.00 43.34 181 ALA A O 1
ATOM 1354 N N . ILE A 1 182 ? -25.993 24.707 -19.261 1.00 44.66 182 ILE A N 1
ATOM 1355 C CA . ILE A 1 182 ? -25.251 23.993 -18.212 1.00 44.66 182 ILE A CA 1
ATOM 1356 C C . ILE A 1 182 ? -24.292 24.947 -17.491 1.00 44.66 182 ILE A C 1
ATOM 1358 O O . ILE A 1 182 ? -24.243 24.928 -16.263 1.00 44.66 182 ILE A O 1
ATOM 1362 N N . ASN A 1 183 ? -23.609 25.838 -18.2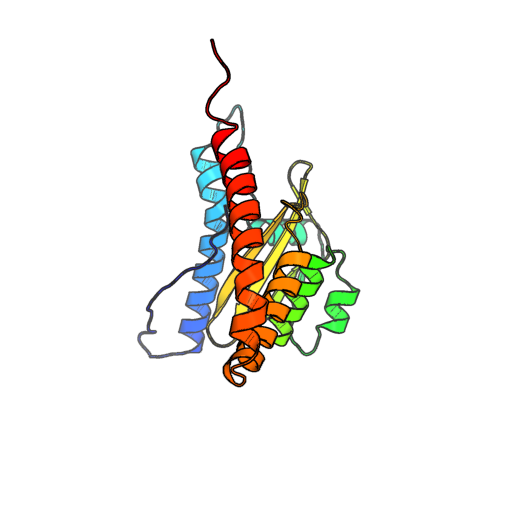17 1.00 41.91 183 ASN A N 1
ATOM 1363 C CA . ASN A 1 183 ? -22.780 26.881 -17.611 1.00 41.91 183 ASN A CA 1
ATOM 1364 C C . ASN A 1 183 ? -23.614 27.869 -16.783 1.00 41.91 183 ASN A C 1
ATOM 1366 O O . ASN A 1 183 ? -23.180 28.247 -15.705 1.00 41.91 183 ASN A O 1
ATOM 1370 N N . PHE A 1 184 ? -24.831 28.220 -17.215 1.00 41.00 184 PHE A N 1
ATOM 1371 C CA . PHE A 1 184 ? -25.748 29.058 -16.432 1.00 41.00 184 PHE A CA 1
ATOM 1372 C C . PHE A 1 184 ? -26.187 28.391 -15.118 1.00 41.00 184 PHE A C 1
ATOM 1374 O O . PHE A 1 184 ? -26.301 29.054 -14.090 1.00 41.00 184 PHE A O 1
ATOM 1381 N N . ILE A 1 185 ? -26.400 27.070 -15.125 1.00 42.81 185 ILE A N 1
ATOM 1382 C CA . ILE A 1 185 ? -26.705 26.302 -13.909 1.00 42.81 185 ILE A CA 1
ATOM 1383 C C . ILE A 1 185 ? -25.469 26.225 -12.999 1.00 42.81 185 ILE A C 1
ATOM 1385 O O . ILE A 1 185 ? -25.596 26.399 -11.790 1.00 42.81 185 ILE A O 1
ATOM 1389 N N . PHE A 1 186 ? -24.273 26.038 -13.560 1.00 41.38 186 PHE A N 1
ATOM 1390 C CA . PHE A 1 186 ? -23.022 26.040 -12.794 1.00 41.38 186 PHE A CA 1
ATOM 1391 C C . PHE A 1 186 ? -22.710 27.417 -12.178 1.00 41.38 186 PHE A C 1
ATOM 1393 O O . PHE A 1 186 ? -22.296 27.474 -11.021 1.00 41.38 186 PHE A O 1
ATOM 1400 N N . ASP A 1 187 ? -22.982 28.514 -12.894 1.00 39.25 187 ASP A N 1
ATOM 1401 C CA . ASP A 1 187 ? -22.853 29.888 -12.382 1.00 39.25 187 ASP A CA 1
ATOM 1402 C C . ASP A 1 187 ? -23.906 30.212 -11.311 1.00 39.25 187 ASP A C 1
ATOM 1404 O O . ASP A 1 187 ? -23.617 30.885 -10.324 1.00 39.25 187 ASP A O 1
ATOM 1408 N N . ALA A 1 188 ? -25.125 29.676 -11.433 1.00 43.12 188 ALA A N 1
ATOM 1409 C CA . ALA A 1 188 ? -26.144 29.805 -10.390 1.00 43.12 188 ALA A CA 1
ATOM 1410 C C . ALA A 1 188 ? -25.745 29.071 -9.093 1.00 43.12 188 ALA A C 1
ATOM 1412 O O . ALA A 1 188 ? -26.004 29.570 -7.996 1.00 43.12 188 ALA A O 1
ATOM 1413 N N . TYR A 1 189 ? -25.079 27.917 -9.206 1.00 43.03 189 TYR A N 1
ATOM 1414 C CA . TYR A 1 189 ? -24.558 27.173 -8.055 1.00 43.03 189 TYR A CA 1
ATOM 1415 C C . TYR A 1 189 ? -23.285 27.797 -7.461 1.00 43.03 189 TYR A C 1
ATOM 1417 O O . TYR A 1 189 ? -23.106 27.743 -6.244 1.00 43.03 189 TYR A O 1
ATOM 1425 N N . SER A 1 190 ? -22.431 28.433 -8.271 1.00 43.84 190 SER A N 1
ATOM 1426 C CA . SER A 1 190 ? -21.230 29.132 -7.791 1.00 43.84 190 SER A CA 1
ATOM 1427 C C . SER A 1 190 ? -21.550 30.502 -7.164 1.00 43.84 190 SER A C 1
ATOM 1429 O O . SER A 1 190 ? -20.904 30.891 -6.190 1.00 43.84 190 SER A O 1
ATOM 1431 N N . CYS A 1 191 ? -22.591 31.205 -7.632 1.00 43.31 191 CYS A N 1
ATOM 1432 C CA . CYS A 1 191 ? -23.065 32.467 -7.045 1.00 43.31 191 CYS A CA 1
ATOM 1433 C C . CYS A 1 191 ? -23.981 32.295 -5.813 1.00 43.31 191 CYS A C 1
ATOM 1435 O O . CYS A 1 191 ? -24.168 33.252 -5.057 1.00 43.31 191 CYS A O 1
ATOM 1437 N N . GLY A 1 192 ? -24.510 31.092 -5.555 1.00 40.12 192 GLY A N 1
ATOM 1438 C CA . GLY A 1 192 ? -25.430 30.790 -4.444 1.00 40.12 192 GLY A CA 1
ATOM 1439 C C . GLY A 1 192 ? -24.827 30.804 -3.029 1.00 40.12 192 GLY A C 1
ATOM 1440 O O . GLY A 1 192 ? -25.556 30.602 -2.061 1.00 40.12 192 GLY A O 1
ATOM 1441 N N . LEU A 1 193 ? -23.522 31.066 -2.886 1.00 40.44 193 LEU A N 1
ATOM 1442 C CA . LEU A 1 193 ? -22.822 31.192 -1.596 1.00 40.44 193 LEU A CA 1
ATOM 1443 C C . LEU A 1 193 ? -22.371 32.627 -1.259 1.00 40.44 193 LEU A C 1
ATOM 1445 O O . LEU A 1 193 ? -21.732 32.829 -0.228 1.00 40.44 193 LEU A O 1
ATOM 1449 N N . CYS A 1 194 ? -22.726 33.634 -2.072 1.00 36.25 194 CYS A N 1
ATOM 1450 C CA . CYS A 1 194 ? -22.337 35.031 -1.827 1.00 36.25 194 CYS A CA 1
ATOM 1451 C C . CYS A 1 194 ? -23.416 35.950 -1.226 1.00 36.25 194 CYS A C 1
ATOM 1453 O O . CYS A 1 194 ? -23.080 37.084 -0.904 1.00 36.25 194 CYS A O 1
ATOM 1455 N N . PHE A 1 195 ? -24.660 35.512 -0.996 1.00 31.42 195 PHE A N 1
ATOM 1456 C CA . PHE A 1 195 ? -25.647 36.348 -0.292 1.00 31.42 195 PHE A CA 1
ATOM 1457 C C . PHE A 1 195 ? -26.546 35.544 0.654 1.00 31.42 195 PHE A C 1
ATOM 1459 O O . PHE A 1 195 ? -27.631 35.097 0.298 1.00 31.42 195 PHE A O 1
ATOM 1466 N N . ALA A 1 196 ? -26.113 35.441 1.908 1.00 34.34 196 ALA A N 1
ATOM 1467 C CA . ALA A 1 196 ? -27.017 35.503 3.048 1.00 34.34 196 ALA A CA 1
ATOM 1468 C C . ALA A 1 196 ? -26.454 36.563 4.005 1.00 34.34 196 ALA A C 1
ATOM 1470 O O . ALA A 1 196 ? -25.417 36.317 4.612 1.00 34.34 196 ALA A O 1
ATOM 1471 N N . ILE A 1 197 ? -27.094 37.743 4.041 1.00 31.12 197 ILE A N 1
ATOM 1472 C CA . ILE A 1 197 ? -27.206 38.762 5.112 1.00 31.12 197 ILE A CA 1
ATOM 1473 C C . ILE A 1 197 ? -27.568 40.110 4.445 1.00 31.12 197 ILE A C 1
ATOM 1475 O O . ILE A 1 197 ? -26.796 40.612 3.629 1.00 31.12 197 ILE A O 1
ATOM 1479 N N . ALA A 1 198 ? -28.705 40.674 4.887 1.00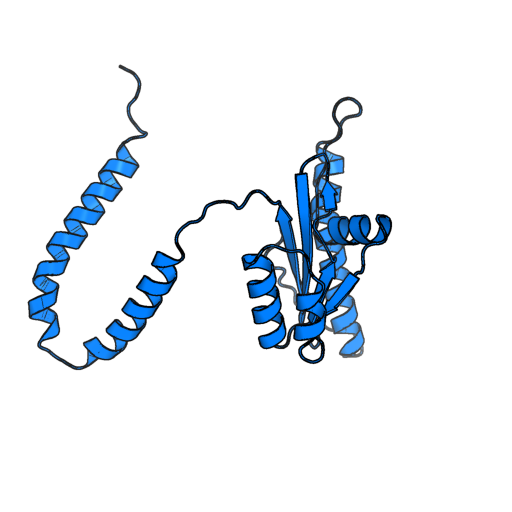 30.02 198 ALA A N 1
ATOM 1480 C CA . ALA A 1 198 ? -29.404 41.916 4.496 1.00 30.02 198 ALA A CA 1
ATOM 1481 C C . ALA A 1 198 ? -30.520 41.757 3.450 1.00 30.02 198 ALA A C 1
ATOM 1483 O O . ALA A 1 198 ? -30.224 41.686 2.239 1.00 30.02 198 ALA A O 1
#

Radius of gyration: 23.32 Å; chains: 1; bounding box: 58×58×70 Å